Protein AF-A0A1E7FUH1-F1 (afdb_monomer_lite)

Organism: NCBI:txid635003

Foldseek 3Di:
DVVVVVVVPLPPQLCPPPLLVVVVVPQDPVNVVVVVPDPDDPDCPPPDPPPPPRQPCNDPPNSVVVNVVSCCCCVVQQPDQPCPDPLLCPPPCDVVNVVPPPPPPDPPPDPDPRDPCSDPPNSVVSVVVNVVRVVVVVVVVVVVVVVVVVVLVCLQVVADQDPPPRDRDGDPNCVVCCVCVVVVVLVPDPCVSVVVVVVVVVVVVCVVCDVVNVVVVCCVPVVVVVVVVVVVVVVVVVVVCVVVPPVVVVVVVVVVPD

Secondary structure (DSSP, 8-state):
-HHHHHHHHSPPPGGGSHHHHHHHHHS-HHHHHHHTT--------TT--------GGGSTTHHHHHHHHHHHHHHHHSPPPGGGSTTT------HHHHHTGGGSTT-----PPPPGGGSTTHHHHHHHHHHHHHHHHHHHHHHHHHHHHHHHHHHHHH-EE-TTT--EEPP-HHHHHHHHHHHHHHHH-TTHHHHHHHHHHHHHHHHHH-HHHHHHHHHHHHHHHHHHHHHHHHHHHHHHTTSHHHHHHHHHHHHT--

pLDDT: mean 70.62, std 14.69, range [29.7, 95.44]

Structure (mmCIF, N/CA/C/O backbone):
data_AF-A0A1E7FUH1-F1
#
_entry.id   AF-A0A1E7FUH1-F1
#
loop_
_atom_site.group_PDB
_atom_site.id
_atom_site.type_symbol
_atom_site.label_atom_id
_atom_site.label_alt_id
_atom_site.label_comp_id
_atom_site.label_asym_id
_atom_site.label_entity_id
_atom_site.label_seq_id
_atom_site.pdbx_PDB_ins_code
_atom_site.Cartn_x
_atom_site.Cartn_y
_atom_site.Cartn_z
_atom_site.occupancy
_atom_site.B_iso_or_equiv
_atom_site.auth_seq_id
_atom_site.auth_comp_id
_atom_site.auth_asym_id
_atom_site.auth_atom_id
_atom_site.pdbx_PDB_model_num
ATOM 1 N N . MET A 1 1 ? -8.356 -3.191 -20.348 1.00 35.19 1 MET A N 1
ATOM 2 C CA . MET A 1 1 ? -8.570 -3.293 -18.882 1.00 35.19 1 MET A CA 1
ATOM 3 C C . MET A 1 1 ? -7.406 -3.946 -18.142 1.00 35.19 1 MET A C 1
ATOM 5 O O . MET A 1 1 ? -6.914 -3.304 -17.232 1.00 35.19 1 MET A O 1
ATOM 9 N N . ARG A 1 2 ? -6.904 -5.139 -18.515 1.00 29.70 2 ARG A N 1
ATOM 10 C CA . ARG A 1 2 ? -5.760 -5.775 -17.812 1.00 29.70 2 ARG A CA 1
ATOM 11 C C . ARG A 1 2 ? -4.474 -4.932 -17.776 1.00 29.70 2 ARG A C 1
ATOM 13 O O . ARG A 1 2 ? -3.843 -4.873 -16.733 1.00 29.70 2 ARG A O 1
ATOM 20 N N . GLU A 1 3 ? -4.124 -4.233 -18.860 1.00 34.06 3 GLU A N 1
ATOM 21 C CA . GLU A 1 3 ? -2.973 -3.310 -18.853 1.00 34.06 3 GLU A CA 1
ATOM 22 C C . GLU A 1 3 ? -3.185 -2.100 -17.941 1.00 34.06 3 GLU A C 1
ATOM 24 O O . GLU A 1 3 ? -2.257 -1.714 -17.252 1.00 34.06 3 GLU A O 1
ATOM 29 N N . PHE A 1 4 ? -4.406 -1.558 -17.885 1.00 32.88 4 PHE A N 1
ATOM 30 C CA . PHE A 1 4 ? -4.755 -0.411 -17.040 1.00 32.88 4 PHE A CA 1
ATOM 31 C C . PHE A 1 4 ? -4.712 -0.768 -15.548 1.00 32.88 4 PHE A C 1
ATOM 33 O O . PHE A 1 4 ? -4.254 0.020 -14.732 1.00 32.88 4 PHE A O 1
ATOM 40 N N . VAL A 1 5 ? -5.139 -1.988 -15.204 1.00 35.31 5 VAL A N 1
ATOM 41 C CA . VAL A 1 5 ? -5.075 -2.523 -13.837 1.00 35.31 5 VAL A CA 1
ATOM 42 C C . VAL A 1 5 ? -3.625 -2.824 -13.439 1.00 35.31 5 VAL A C 1
ATOM 44 O O . VAL A 1 5 ? -3.209 -2.488 -12.333 1.00 35.31 5 VAL A O 1
ATOM 47 N N . ALA A 1 6 ? -2.819 -3.371 -14.355 1.00 40.62 6 ALA A N 1
ATOM 48 C CA . ALA A 1 6 ? -1.401 -3.629 -14.114 1.00 40.62 6 ALA A CA 1
ATOM 49 C C . ALA A 1 6 ? -0.586 -2.335 -13.925 1.00 40.62 6 ALA A C 1
ATOM 51 O O . ALA A 1 6 ? 0.258 -2.289 -13.033 1.00 40.62 6 ALA A O 1
ATOM 52 N N . THR A 1 7 ? -0.858 -1.274 -14.697 1.00 41.31 7 THR A N 1
ATOM 53 C CA . THR A 1 7 ? -0.211 0.035 -14.495 1.00 41.31 7 THR A CA 1
ATOM 54 C C . THR A 1 7 ? -0.737 0.782 -13.272 1.00 41.31 7 THR A C 1
ATOM 56 O O . THR A 1 7 ? 0.043 1.492 -12.644 1.00 41.31 7 THR A O 1
ATOM 59 N N . SER A 1 8 ? -2.001 0.595 -12.869 1.00 37.28 8 SER A N 1
ATOM 60 C CA . SER A 1 8 ? -2.538 1.214 -11.645 1.00 37.28 8 SER A CA 1
ATOM 61 C C . SER A 1 8 ? -2.078 0.543 -10.344 1.00 37.28 8 SER A C 1
ATOM 63 O O . SER A 1 8 ? -2.144 1.163 -9.287 1.00 37.28 8 SER A O 1
ATOM 65 N N . LEU A 1 9 ? -1.635 -0.719 -10.399 1.00 38.72 9 LEU A N 1
ATOM 66 C CA . LEU A 1 9 ? -1.279 -1.509 -9.209 1.00 38.72 9 LEU A CA 1
ATOM 67 C C . LEU A 1 9 ? 0.224 -1.567 -8.923 1.00 38.72 9 LEU A C 1
ATOM 69 O O . LEU A 1 9 ? 0.623 -1.963 -7.827 1.00 38.72 9 LEU A O 1
ATOM 73 N N . THR A 1 10 ? 1.070 -1.154 -9.868 1.00 47.44 10 THR A N 1
ATOM 74 C CA . THR A 1 10 ? 2.470 -0.840 -9.580 1.00 47.44 10 THR A CA 1
ATOM 75 C C . THR A 1 10 ? 2.565 0.637 -9.201 1.00 47.44 10 THR A C 1
ATOM 77 O O . THR A 1 10 ? 2.571 1.469 -10.107 1.00 47.44 10 THR A O 1
ATOM 80 N N . PRO A 1 11 ? 2.627 0.989 -7.902 1.00 54.94 11 PRO A N 1
ATOM 81 C CA . PRO A 1 11 ? 2.644 2.390 -7.479 1.00 54.94 11 PRO A CA 1
ATOM 82 C C . PRO A 1 11 ? 3.841 3.082 -8.121 1.00 54.94 11 PRO A C 1
ATOM 84 O O . PRO A 1 11 ? 4.943 2.601 -7.924 1.00 54.94 11 PRO A O 1
ATOM 87 N N . THR A 1 12 ? 3.656 4.147 -8.903 1.00 62.22 12 THR A N 1
ATOM 88 C CA . THR A 1 12 ? 4.742 4.913 -9.548 1.00 62.22 12 THR A CA 1
ATOM 89 C C . THR A 1 12 ? 5.858 5.240 -8.553 1.00 62.22 12 THR A C 1
ATOM 91 O O . THR A 1 12 ? 5.581 5.437 -7.365 1.00 62.22 12 THR A O 1
ATOM 94 N N . ARG A 1 13 ? 7.132 5.240 -8.996 1.00 68.88 13 ARG A N 1
ATOM 95 C CA . ARG A 1 13 ? 8.232 5.567 -8.068 1.00 68.88 13 ARG A CA 1
ATOM 96 C C . ARG A 1 13 ? 7.978 6.967 -7.543 1.00 68.88 13 ARG A C 1
ATOM 98 O O . ARG A 1 13 ? 7.523 7.828 -8.298 1.00 68.88 13 ARG A O 1
ATOM 105 N N . VAL A 1 14 ? 8.268 7.204 -6.269 1.00 72.62 14 VAL A N 1
ATOM 106 C CA . VAL A 1 14 ? 8.004 8.523 -5.683 1.00 72.62 14 VAL A CA 1
ATOM 107 C C . VAL A 1 14 ? 8.829 9.582 -6.415 1.00 72.62 14 VAL A C 1
ATOM 109 O O . VAL A 1 14 ? 8.314 10.648 -6.742 1.00 72.62 14 VAL A O 1
ATOM 112 N N . SER A 1 15 ? 10.052 9.222 -6.808 1.00 73.19 15 SER A N 1
ATOM 113 C CA . SER A 1 15 ? 10.938 10.009 -7.675 1.00 73.19 15 SER A CA 1
ATOM 114 C C . SER A 1 15 ? 10.386 10.320 -9.077 1.00 73.19 15 SER A C 1
ATOM 116 O O . SER A 1 15 ? 10.791 11.315 -9.675 1.00 73.19 15 SER A O 1
ATOM 118 N N . GLU A 1 16 ? 9.456 9.516 -9.596 1.00 75.38 16 GLU A N 1
ATOM 119 C CA . GLU A 1 16 ? 8.821 9.694 -10.912 1.00 75.38 16 GLU A CA 1
ATOM 120 C C . GLU A 1 16 ? 7.489 10.454 -10.833 1.00 75.38 16 GLU A C 1
ATOM 122 O O . GLU A 1 16 ? 6.891 10.767 -11.864 1.00 75.38 16 GLU A O 1
ATOM 127 N N . THR A 1 17 ? 6.996 10.759 -9.629 1.00 78.19 17 THR A N 1
ATOM 128 C CA . THR A 1 17 ? 5.783 11.570 -9.490 1.00 78.19 17 THR A CA 1
ATOM 129 C C . THR A 1 17 ? 6.052 12.997 -9.980 1.00 78.19 17 THR A C 1
ATOM 131 O O . THR A 1 17 ? 7.148 13.519 -9.762 1.00 78.19 17 THR A O 1
ATOM 134 N N . PRO A 1 18 ? 5.082 13.671 -10.628 1.00 78.94 18 PRO A N 1
ATOM 135 C CA . PRO A 1 18 ? 5.272 15.037 -11.128 1.00 78.94 18 PRO A CA 1
ATOM 136 C C . PRO A 1 18 ? 5.647 16.027 -10.012 1.00 78.94 18 PRO A C 1
ATOM 138 O O . PRO A 1 18 ? 6.322 17.020 -10.269 1.00 78.94 18 PRO A O 1
ATOM 141 N N . GLU A 1 19 ? 5.259 15.722 -8.773 1.00 78.56 19 GLU A N 1
ATOM 142 C CA . GLU A 1 19 ? 5.533 16.516 -7.576 1.00 78.56 19 GLU A CA 1
ATOM 143 C C . GLU A 1 19 ? 7.003 16.423 -7.136 1.00 78.56 19 GLU A C 1
ATOM 145 O O . GLU A 1 19 ? 7.612 17.444 -6.814 1.00 78.56 19 GLU A O 1
ATOM 150 N N . CYS A 1 20 ? 7.611 15.230 -7.175 1.00 81.31 20 CYS A N 1
ATOM 151 C CA . CYS A 1 20 ? 9.017 15.051 -6.798 1.00 81.31 20 CYS A CA 1
ATOM 152 C C . CYS A 1 20 ? 9.988 15.138 -7.990 1.00 81.31 20 CYS A C 1
ATOM 154 O O . CYS A 1 20 ? 11.170 15.437 -7.805 1.00 81.31 20 CYS A O 1
ATOM 156 N N . GLY A 1 21 ? 9.516 14.910 -9.220 1.00 79.81 21 GLY A N 1
ATOM 157 C CA . GLY A 1 21 ? 10.351 14.859 -10.424 1.00 79.81 21 GLY A CA 1
ATOM 158 C C . GLY A 1 21 ? 11.118 16.159 -10.683 1.00 79.81 21 GLY A C 1
ATOM 159 O O . GLY A 1 21 ? 12.298 16.118 -11.030 1.00 79.81 21 GLY A O 1
ATOM 160 N N . TYR A 1 22 ? 10.499 17.317 -10.422 1.00 76.81 22 TYR A N 1
ATOM 161 C CA . TYR A 1 22 ? 11.155 18.622 -10.578 1.00 76.81 22 TYR A CA 1
ATOM 162 C C . TYR A 1 22 ? 12.331 18.821 -9.604 1.00 76.81 22 TYR A C 1
ATOM 164 O O . TYR A 1 22 ? 13.346 19.421 -9.968 1.00 76.81 22 TYR A O 1
ATOM 172 N N . LEU A 1 23 ? 12.229 18.284 -8.381 1.00 73.06 23 LEU A N 1
ATOM 173 C CA . LEU A 1 23 ? 13.294 18.358 -7.376 1.00 73.06 23 LEU A CA 1
ATOM 174 C C . LEU A 1 23 ? 14.492 17.492 -7.782 1.00 73.06 23 LEU A C 1
ATOM 176 O O . LEU A 1 23 ? 15.638 17.940 -7.726 1.00 73.06 23 LEU A O 1
ATOM 180 N N . PHE A 1 24 ? 14.230 16.283 -8.282 1.00 68.94 24 PHE A N 1
ATOM 181 C CA . PHE A 1 24 ? 15.285 15.359 -8.696 1.00 68.94 24 PHE A CA 1
ATOM 182 C C . PHE A 1 24 ? 15.947 15.726 -10.029 1.00 68.94 24 PHE A C 1
ATOM 184 O O . PHE A 1 24 ? 17.105 15.360 -10.240 1.00 68.94 24 PHE A O 1
ATOM 191 N N . GLN A 1 25 ? 15.262 16.468 -10.903 1.00 72.88 25 GLN A N 1
ATOM 192 C CA . GLN A 1 25 ? 15.807 16.901 -12.194 1.00 72.88 25 GLN A CA 1
ATOM 193 C C . GLN A 1 25 ? 16.870 18.005 -12.056 1.00 72.88 25 GLN A C 1
ATOM 195 O O . GLN A 1 25 ? 17.762 18.104 -12.897 1.00 72.88 25 GLN A O 1
ATOM 200 N N . LYS A 1 26 ? 16.811 18.817 -10.991 1.00 62.22 26 LYS A N 1
ATOM 201 C CA . LYS A 1 26 ? 17.767 19.913 -10.747 1.00 62.22 26 LYS A CA 1
ATOM 202 C C . LYS A 1 26 ? 19.046 19.488 -10.024 1.00 62.22 26 LYS A C 1
ATOM 204 O O . LYS A 1 26 ? 20.052 20.183 -10.136 1.00 62.22 26 LYS A O 1
ATOM 209 N N . GLN A 1 27 ? 19.032 18.374 -9.295 1.00 60.50 27 GLN A N 1
ATOM 210 C CA . GLN A 1 27 ? 20.145 17.987 -8.427 1.00 60.50 27 GLN A CA 1
ATOM 211 C C . GLN A 1 27 ? 20.993 16.892 -9.082 1.00 60.50 27 GLN A C 1
ATOM 213 O O . GLN A 1 27 ? 20.571 15.733 -9.180 1.00 60.50 27 GLN A O 1
ATOM 218 N N . SER A 1 28 ? 22.192 17.269 -9.544 1.00 65.00 28 SER A N 1
ATOM 219 C CA . SER A 1 28 ? 23.130 16.340 -10.187 1.00 65.00 28 SER A CA 1
ATOM 220 C C . SER A 1 28 ? 23.475 15.183 -9.242 1.00 65.00 28 SER A C 1
ATOM 222 O O . SER A 1 28 ? 23.632 15.378 -8.037 1.00 65.00 28 SER A O 1
ATOM 224 N N . TRP A 1 29 ? 23.604 13.965 -9.777 1.00 59.66 29 TRP A N 1
ATOM 225 C CA . TRP A 1 29 ? 23.901 12.762 -8.985 1.00 59.66 29 TRP A CA 1
ATOM 226 C C . TRP A 1 29 ? 25.175 12.902 -8.126 1.00 59.66 29 TRP A C 1
ATOM 228 O O . TRP A 1 29 ? 25.257 12.332 -7.042 1.00 59.66 29 TRP A O 1
ATOM 238 N N . ILE A 1 30 ? 26.124 13.735 -8.569 1.00 61.75 30 ILE A N 1
ATOM 239 C CA . ILE A 1 30 ? 27.365 14.060 -7.857 1.00 61.75 30 ILE A CA 1
ATOM 240 C C . ILE A 1 30 ? 27.067 14.852 -6.576 1.00 61.75 30 ILE A C 1
ATOM 242 O O . ILE A 1 30 ? 27.606 14.528 -5.524 1.00 61.75 30 ILE A O 1
ATOM 246 N N . GLN A 1 31 ? 26.159 15.834 -6.611 1.00 62.75 31 GLN A N 1
ATOM 247 C CA . GLN A 1 31 ? 25.781 16.599 -5.411 1.00 62.75 31 GLN A CA 1
ATOM 248 C C . GLN A 1 31 ? 25.075 15.743 -4.351 1.00 62.75 31 GLN A C 1
ATOM 250 O O . GLN A 1 31 ? 25.196 16.041 -3.164 1.00 62.75 31 GLN A O 1
ATOM 255 N N . ARG A 1 32 ? 24.386 14.663 -4.748 1.00 61.84 32 ARG A N 1
ATOM 256 C CA . ARG A 1 32 ? 23.732 13.743 -3.798 1.00 61.84 32 ARG A CA 1
ATOM 257 C C . ARG A 1 32 ? 24.738 12.928 -2.987 1.00 61.84 32 ARG A C 1
ATOM 259 O O . ARG A 1 32 ? 24.522 12.699 -1.804 1.00 61.84 32 ARG A O 1
ATOM 266 N N . LEU A 1 33 ? 25.860 12.547 -3.597 1.00 56.03 33 LEU A N 1
ATOM 267 C CA . LEU A 1 33 ? 26.919 11.794 -2.917 1.00 56.03 33 LEU A CA 1
ATOM 268 C C . LEU A 1 33 ? 27.648 12.625 -1.851 1.00 56.03 33 LEU A C 1
ATOM 270 O O . LEU A 1 33 ? 28.073 12.068 -0.845 1.00 56.03 33 LEU A O 1
ATOM 274 N N . PHE A 1 34 ? 27.751 1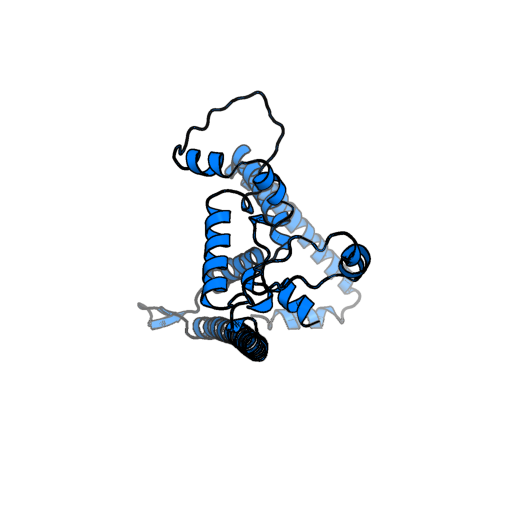3.946 -2.032 1.00 59.00 34 PHE A N 1
ATOM 275 C CA . PHE A 1 34 ? 28.456 14.824 -1.090 1.00 59.00 34 PHE A CA 1
ATOM 276 C C . PHE A 1 34 ? 27.562 15.439 0.001 1.00 59.00 34 PHE A C 1
ATOM 278 O O . PHE A 1 34 ? 28.077 15.838 1.042 1.00 59.00 34 PHE A O 1
ATOM 285 N N . HIS A 1 35 ? 26.235 15.480 -0.175 1.00 56.16 35 HIS A N 1
ATOM 286 C CA . HIS A 1 35 ? 25.318 16.003 0.852 1.00 56.16 35 HIS A CA 1
ATOM 287 C C . HIS A 1 35 ? 24.939 14.992 1.942 1.00 56.16 35 HIS A C 1
ATOM 289 O O . HIS A 1 35 ? 24.427 15.388 2.987 1.00 56.16 35 HIS A O 1
ATOM 295 N N . HIS A 1 36 ? 25.244 13.707 1.753 1.00 51.50 36 HIS A N 1
ATOM 296 C CA . HIS A 1 36 ? 24.874 12.660 2.706 1.00 51.50 36 HIS A CA 1
ATOM 297 C C . HIS A 1 36 ? 25.684 12.684 4.021 1.00 51.50 36 HIS A C 1
ATOM 299 O O . HIS A 1 36 ? 25.354 11.941 4.946 1.00 51.50 36 HIS A O 1
ATOM 305 N N . GLN A 1 37 ? 26.729 13.521 4.123 1.00 47.69 37 GLN A N 1
ATOM 306 C CA . GLN A 1 37 ? 27.690 13.496 5.235 1.00 47.69 37 GLN A CA 1
ATOM 307 C C . GLN A 1 37 ? 27.586 14.670 6.227 1.00 47.69 37 GLN A C 1
ATOM 309 O O . GLN A 1 37 ? 28.236 14.632 7.268 1.00 47.69 37 GLN A O 1
ATOM 314 N N . TYR A 1 38 ? 26.735 15.671 5.979 1.00 46.72 38 TYR A N 1
ATOM 315 C CA . TYR A 1 38 ? 26.521 16.778 6.920 1.00 46.72 38 TYR A CA 1
ATOM 316 C C . TYR A 1 38 ? 25.079 16.801 7.415 1.00 46.72 38 TYR A C 1
ATOM 318 O O . TYR A 1 38 ? 24.219 17.515 6.906 1.00 46.72 38 TYR A O 1
ATOM 326 N N . GLY A 1 39 ? 24.822 15.988 8.438 1.00 46.19 39 GLY A N 1
ATOM 327 C CA . GLY A 1 39 ? 23.642 16.149 9.271 1.00 46.19 39 GLY A CA 1
ATOM 328 C C . GLY A 1 39 ? 23.682 17.476 10.036 1.00 46.19 39 GLY A C 1
ATOM 329 O O . GLY A 1 39 ? 24.716 17.862 10.572 1.00 46.19 39 GLY A O 1
ATOM 330 N N . ALA A 1 40 ? 22.512 18.112 10.111 1.00 44.59 40 ALA A N 1
ATOM 331 C CA . ALA A 1 40 ? 22.089 19.036 11.163 1.00 44.59 40 ALA A CA 1
ATOM 332 C C . ALA A 1 40 ? 22.960 20.287 11.401 1.00 44.59 40 ALA A C 1
ATOM 334 O O . ALA A 1 40 ? 23.561 20.462 12.455 1.00 44.59 40 ALA A O 1
ATOM 335 N N . GLY A 1 41 ? 22.910 21.225 10.458 1.00 40.41 41 GLY A N 1
ATOM 336 C CA . GLY A 1 41 ? 23.152 22.640 10.731 1.00 40.41 41 GLY A CA 1
ATOM 337 C C . GLY A 1 41 ? 22.027 23.459 10.116 1.00 40.41 41 GLY A C 1
ATOM 338 O O . GLY A 1 41 ? 22.118 23.833 8.952 1.00 40.41 41 GLY A O 1
ATOM 339 N N . TYR A 1 42 ? 20.945 23.682 10.867 1.00 43.78 42 TYR A N 1
ATOM 340 C CA . TYR A 1 42 ? 19.933 24.684 10.524 1.00 43.78 42 TYR A CA 1
ATOM 341 C C . TYR A 1 42 ? 20.621 26.050 10.607 1.00 43.78 42 TYR A C 1
ATOM 343 O O . TYR A 1 42 ? 20.796 26.601 11.691 1.00 43.78 42 TYR A O 1
ATOM 351 N N . HIS A 1 43 ? 21.111 26.545 9.473 1.00 44.19 43 HIS A N 1
ATOM 352 C CA . HIS A 1 43 ? 21.566 27.920 9.363 1.00 44.19 43 HIS A CA 1
ATOM 353 C C . HIS A 1 43 ? 20.354 28.744 8.930 1.00 44.19 43 HIS A C 1
ATOM 355 O O . HIS A 1 43 ? 19.928 28.677 7.778 1.00 44.19 43 HIS A O 1
ATOM 361 N N . ASP A 1 44 ? 19.763 29.448 9.895 1.00 50.38 44 ASP A N 1
ATOM 362 C CA . ASP A 1 44 ? 18.690 30.412 9.670 1.00 50.38 44 ASP A CA 1
ATOM 363 C C . ASP A 1 44 ? 19.232 31.573 8.830 1.00 50.38 44 ASP A C 1
ATOM 365 O O . ASP A 1 44 ? 19.906 32.465 9.347 1.00 50.38 44 ASP A O 1
ATOM 369 N N . ASP A 1 45 ? 18.960 31.541 7.527 1.00 50.09 45 ASP A N 1
ATOM 370 C CA . ASP A 1 45 ? 19.224 32.646 6.609 1.00 50.09 45 ASP A CA 1
ATOM 371 C C . ASP A 1 45 ? 17.888 33.382 6.348 1.00 50.09 45 ASP A C 1
ATOM 373 O O . ASP A 1 45 ? 17.010 32.859 5.652 1.00 50.09 45 ASP A O 1
ATOM 377 N N . PRO A 1 46 ? 17.651 34.566 6.948 1.00 53.31 46 PRO A N 1
ATOM 378 C CA . PRO A 1 46 ? 16.304 35.120 7.117 1.00 53.31 46 PRO A CA 1
ATOM 379 C C . PRO A 1 46 ? 15.711 35.840 5.891 1.00 53.31 46 PRO A C 1
ATOM 381 O O . PRO A 1 46 ? 14.660 36.468 6.018 1.00 53.31 46 PRO A O 1
ATOM 384 N N . HIS A 1 47 ? 16.322 35.780 4.701 1.00 48.12 47 HIS A N 1
ATOM 385 C CA . HIS A 1 47 ? 15.943 36.689 3.603 1.00 48.12 47 HIS A CA 1
ATOM 386 C C . HIS A 1 47 ? 15.437 36.075 2.289 1.00 48.12 47 HIS A C 1
ATOM 388 O O . HIS A 1 47 ? 15.146 36.826 1.356 1.00 48.12 47 HIS A O 1
ATOM 394 N N . HIS A 1 48 ? 15.181 34.766 2.211 1.00 48.81 48 HIS A N 1
ATOM 395 C CA . HIS A 1 48 ? 14.517 34.160 1.043 1.00 48.81 48 HIS A CA 1
ATOM 396 C C . HIS A 1 48 ? 13.344 33.239 1.422 1.00 48.81 48 HIS A C 1
ATOM 398 O O . HIS A 1 48 ? 13.363 32.033 1.201 1.00 48.81 48 HIS A O 1
ATOM 404 N N . GLN A 1 49 ? 12.263 33.832 1.941 1.00 43.59 49 GLN A N 1
ATOM 405 C CA . GLN A 1 49 ? 10.950 33.183 2.064 1.00 43.59 49 GLN A CA 1
ATOM 406 C C . GLN A 1 49 ? 10.197 33.204 0.723 1.00 43.59 49 GLN A C 1
ATOM 408 O O . GLN A 1 49 ? 9.224 33.930 0.534 1.00 43.59 49 GLN A O 1
ATOM 413 N N . HIS A 1 50 ? 10.622 32.368 -0.222 1.00 47.81 50 HIS A N 1
ATOM 414 C CA . HIS A 1 50 ? 9.655 31.738 -1.119 1.00 47.81 50 HIS A CA 1
ATOM 415 C C . HIS A 1 50 ? 9.372 30.360 -0.522 1.00 47.81 50 HIS A C 1
ATOM 417 O O . HIS A 1 50 ? 10.252 29.504 -0.522 1.00 47.81 50 HIS A O 1
ATOM 423 N N . ASN A 1 51 ? 8.169 30.181 0.036 1.00 46.97 51 ASN A N 1
ATOM 424 C CA . ASN A 1 51 ? 7.686 28.948 0.669 1.00 46.97 51 ASN A CA 1
ATOM 425 C C . ASN A 1 51 ? 7.601 27.788 -0.341 1.00 46.97 51 ASN A C 1
ATOM 427 O O . ASN A 1 51 ? 6.519 27.353 -0.724 1.00 46.97 51 ASN A O 1
ATOM 431 N N . ASN A 1 52 ? 8.748 27.271 -0.766 1.00 57.72 52 ASN A N 1
ATOM 432 C CA . ASN A 1 52 ? 8.860 25.997 -1.456 1.00 57.72 52 ASN A CA 1
ATOM 433 C C . ASN A 1 52 ? 8.988 24.909 -0.390 1.00 57.72 52 ASN A C 1
ATOM 435 O O . ASN A 1 52 ? 10.056 24.335 -0.185 1.00 57.72 52 ASN A O 1
ATOM 439 N N . THR A 1 53 ? 7.899 24.661 0.337 1.00 73.75 53 THR A N 1
ATOM 440 C CA . THR A 1 53 ? 7.795 23.497 1.214 1.00 73.75 53 THR A CA 1
ATOM 441 C C . THR A 1 53 ? 7.850 22.247 0.344 1.00 73.75 53 THR A C 1
ATOM 443 O O . THR A 1 53 ? 6.898 21.904 -0.354 1.00 73.75 53 THR A O 1
ATOM 446 N N . ILE A 1 54 ? 9.006 21.584 0.349 1.00 73.31 54 ILE A N 1
ATOM 447 C CA . ILE A 1 54 ? 9.187 20.289 -0.303 1.00 73.31 54 ILE A CA 1
ATOM 448 C C . ILE A 1 54 ? 8.157 19.327 0.306 1.00 73.31 54 ILE A C 1
ATOM 450 O O . ILE A 1 54 ? 8.111 19.207 1.535 1.00 73.31 54 ILE A O 1
ATOM 454 N N . PRO A 1 55 ? 7.320 18.648 -0.502 1.00 77.00 55 PRO A N 1
ATOM 455 C CA . PRO A 1 55 ? 6.385 17.664 0.024 1.00 77.00 55 PRO A CA 1
ATOM 456 C C . PRO A 1 55 ? 7.155 16.630 0.847 1.00 77.00 55 PRO A C 1
ATOM 458 O O . PRO A 1 55 ? 8.161 16.100 0.381 1.00 77.00 55 PRO A O 1
ATOM 461 N N . TRP A 1 56 ? 6.694 16.321 2.061 1.00 72.38 56 TRP A N 1
ATOM 462 C CA . TRP A 1 56 ? 7.385 15.401 2.979 1.00 72.38 56 TRP A CA 1
ATOM 463 C C . TRP A 1 56 ? 7.653 14.024 2.351 1.00 72.38 56 TRP A C 1
ATOM 465 O O . TRP A 1 56 ? 8.642 13.369 2.665 1.00 72.38 56 TRP A O 1
ATOM 475 N N . MET A 1 57 ? 6.794 13.605 1.420 1.00 71.81 57 MET A N 1
ATOM 476 C CA . MET A 1 57 ? 6.953 12.369 0.659 1.00 71.81 57 MET A CA 1
ATOM 477 C C . MET A 1 57 ? 8.136 12.394 -0.311 1.00 71.81 57 MET A C 1
ATOM 479 O O . MET A 1 57 ? 8.604 11.323 -0.667 1.00 71.81 57 MET A O 1
ATOM 483 N N . CYS A 1 58 ? 8.625 13.575 -0.702 1.00 79.62 58 CYS A N 1
ATOM 484 C CA . CYS A 1 58 ? 9.823 13.774 -1.517 1.00 79.62 58 CYS A CA 1
ATOM 485 C C . CYS A 1 58 ? 11.100 13.956 -0.668 1.00 79.62 58 CYS A C 1
ATOM 487 O O . CYS A 1 58 ? 12.190 14.045 -1.231 1.00 79.62 58 CYS A O 1
ATOM 489 N N . ALA A 1 59 ? 10.988 14.042 0.664 1.00 78.69 59 ALA A N 1
ATOM 490 C CA . ALA A 1 59 ? 12.130 14.242 1.550 1.00 78.69 59 ALA A CA 1
ATOM 491 C C . ALA A 1 59 ? 12.881 12.925 1.818 1.00 78.69 59 ALA A C 1
ATOM 493 O O . ALA A 1 59 ? 12.288 11.856 2.002 1.00 78.69 59 ALA A O 1
ATOM 494 N N . GLU A 1 60 ? 14.209 13.000 1.879 1.00 75.44 60 GLU A N 1
ATOM 495 C CA . GLU A 1 60 ? 15.028 11.904 2.397 1.00 75.44 60 GLU A CA 1
ATOM 496 C C . GLU A 1 60 ? 14.855 11.784 3.925 1.00 75.44 60 GLU A C 1
ATOM 498 O O . GLU A 1 60 ? 14.658 12.797 4.599 1.00 75.44 60 GLU A O 1
ATOM 503 N N . PRO A 1 61 ? 14.894 10.566 4.503 1.00 69.94 61 PRO A N 1
ATOM 504 C CA . PRO A 1 61 ? 15.200 9.273 3.873 1.00 69.94 61 PRO A CA 1
ATOM 505 C C . PRO A 1 61 ? 13.966 8.519 3.336 1.00 69.94 61 PRO A C 1
ATOM 507 O O . PRO A 1 61 ? 14.083 7.377 2.885 1.00 69.94 61 PRO A O 1
ATOM 510 N N . ILE A 1 62 ? 12.775 9.124 3.402 1.00 70.81 62 ILE A N 1
ATOM 511 C CA . ILE A 1 62 ? 11.491 8.453 3.141 1.00 70.81 62 ILE A CA 1
ATOM 512 C C . ILE A 1 62 ? 11.377 8.007 1.677 1.00 70.81 62 ILE A C 1
ATOM 514 O O . ILE A 1 62 ? 10.982 6.864 1.429 1.00 70.81 62 ILE A O 1
ATOM 518 N N . VAL A 1 63 ? 11.774 8.858 0.719 1.00 73.75 63 VAL A N 1
ATOM 519 C CA . VAL A 1 63 ? 11.831 8.490 -0.713 1.00 73.75 63 VAL A CA 1
ATOM 520 C C . VAL A 1 63 ? 12.718 7.272 -0.921 1.00 73.75 63 VAL A C 1
ATOM 522 O O . VAL A 1 63 ? 12.282 6.280 -1.499 1.00 73.75 63 VAL A O 1
ATOM 525 N N . THR A 1 64 ? 13.947 7.330 -0.409 1.00 74.44 64 THR A N 1
ATOM 526 C CA . THR A 1 64 ? 14.962 6.298 -0.620 1.00 74.44 64 THR A CA 1
ATOM 527 C C . THR A 1 64 ? 14.514 4.958 -0.056 1.00 74.44 64 THR A C 1
ATOM 529 O O . THR A 1 64 ? 14.650 3.940 -0.730 1.00 74.44 64 THR A O 1
ATOM 532 N N . TYR A 1 65 ? 13.923 4.939 1.143 1.00 69.31 65 TYR A N 1
ATOM 533 C CA . TYR A 1 65 ? 13.428 3.704 1.753 1.00 69.31 65 TYR A CA 1
ATOM 534 C C . TYR A 1 65 ? 12.248 3.108 0.974 1.00 69.31 65 TYR A C 1
ATOM 536 O O . TYR A 1 65 ? 12.218 1.904 0.716 1.00 69.31 65 TYR A O 1
ATOM 544 N N . ARG A 1 66 ? 11.290 3.945 0.560 1.00 69.25 66 ARG A N 1
ATOM 545 C CA . ARG A 1 66 ? 10.089 3.498 -0.157 1.00 69.25 66 ARG A CA 1
ATOM 546 C C . ARG A 1 66 ? 10.404 3.007 -1.570 1.00 69.25 66 ARG A C 1
ATOM 548 O O . ARG A 1 66 ? 9.910 1.946 -1.956 1.00 69.25 66 ARG A O 1
ATOM 555 N N . ASP A 1 67 ? 11.243 3.734 -2.305 1.00 72.19 67 ASP A N 1
ATOM 556 C CA . ASP A 1 67 ? 11.687 3.331 -3.641 1.00 72.19 67 ASP A CA 1
ATOM 557 C C . ASP A 1 67 ? 12.590 2.083 -3.551 1.00 72.19 67 ASP A C 1
ATOM 559 O O . ASP A 1 67 ? 12.387 1.147 -4.319 1.00 72.19 67 ASP A O 1
ATOM 563 N N . SER A 1 68 ? 13.473 1.976 -2.545 1.00 70.94 68 SER A N 1
ATOM 564 C CA . SER A 1 68 ? 14.309 0.774 -2.341 1.00 70.94 68 SER A CA 1
ATOM 565 C C . SER A 1 68 ? 13.494 -0.465 -1.976 1.00 70.94 68 SER A C 1
ATOM 567 O O . SER A 1 68 ? 13.738 -1.539 -2.514 1.00 70.94 68 SER A O 1
ATOM 569 N N . PHE A 1 69 ? 12.510 -0.350 -1.079 1.00 69.56 69 PHE A N 1
ATOM 570 C CA . PHE A 1 69 ? 11.665 -1.486 -0.697 1.00 69.56 69 PHE A CA 1
ATOM 571 C C . PHE A 1 69 ? 10.825 -1.977 -1.877 1.00 69.56 69 PHE A C 1
ATOM 573 O O . PHE A 1 69 ? 10.715 -3.183 -2.113 1.00 69.56 69 PHE A O 1
ATOM 580 N N . ARG A 1 70 ? 10.278 -1.042 -2.664 1.00 68.75 70 ARG A N 1
ATOM 581 C CA . ARG A 1 70 ? 9.578 -1.373 -3.905 1.00 68.75 70 ARG A CA 1
ATOM 582 C C . ARG A 1 70 ? 10.518 -2.047 -4.897 1.00 68.75 70 ARG A C 1
ATOM 584 O O . ARG A 1 70 ? 10.143 -3.075 -5.450 1.00 68.75 70 ARG A O 1
ATOM 591 N N . ASP A 1 71 ? 11.706 -1.496 -5.112 1.00 69.31 71 ASP A N 1
ATOM 592 C CA . ASP A 1 71 ? 12.682 -2.044 -6.049 1.00 69.31 71 ASP A CA 1
ATOM 593 C C . ASP A 1 71 ? 13.127 -3.444 -5.628 1.00 69.31 71 ASP A C 1
ATOM 595 O O . ASP A 1 71 ? 13.154 -4.325 -6.477 1.00 69.31 71 ASP A O 1
ATOM 599 N N . ILE A 1 72 ? 13.374 -3.694 -4.338 1.00 69.12 72 ILE A N 1
ATOM 600 C CA . ILE A 1 72 ? 13.677 -5.034 -3.813 1.00 69.12 72 ILE A CA 1
ATOM 601 C C . ILE A 1 72 ? 12.518 -5.985 -4.109 1.00 69.12 72 ILE A C 1
ATOM 603 O O . ILE A 1 72 ? 12.731 -7.038 -4.697 1.00 69.12 72 ILE A O 1
ATOM 607 N N . ILE A 1 73 ? 11.277 -5.615 -3.785 1.00 60.69 73 ILE A N 1
ATOM 608 C CA . ILE A 1 73 ? 10.123 -6.486 -4.045 1.00 60.69 73 ILE A CA 1
ATOM 609 C C . ILE A 1 73 ? 9.943 -6.743 -5.546 1.00 60.69 73 ILE A C 1
ATOM 611 O O . ILE A 1 73 ? 9.709 -7.877 -5.959 1.00 60.69 73 ILE A O 1
ATOM 615 N N . VAL A 1 74 ? 10.066 -5.714 -6.382 1.00 62.16 74 VAL A N 1
ATOM 616 C CA . VAL A 1 74 ? 9.909 -5.842 -7.835 1.00 62.16 74 VAL A CA 1
ATOM 617 C C . VAL A 1 74 ? 11.046 -6.675 -8.428 1.00 62.16 74 VAL A C 1
ATOM 619 O O . VAL A 1 74 ? 10.778 -7.583 -9.208 1.00 62.16 74 VAL A O 1
ATOM 622 N N . LEU A 1 75 ? 12.297 -6.431 -8.036 1.00 62.09 75 LEU A N 1
ATOM 623 C CA . LEU A 1 75 ? 13.462 -7.184 -8.507 1.00 62.09 75 LEU A CA 1
ATOM 624 C C . LEU A 1 75 ? 13.433 -8.640 -8.038 1.00 62.09 75 LEU A C 1
ATOM 626 O O . LEU A 1 75 ? 13.787 -9.528 -8.810 1.00 62.09 75 LEU A O 1
ATOM 630 N N . THR A 1 76 ? 13.004 -8.897 -6.802 1.00 64.94 76 THR A N 1
ATOM 631 C CA . THR A 1 76 ? 12.961 -10.251 -6.240 1.00 64.94 76 THR A CA 1
ATOM 632 C C . THR A 1 76 ? 11.767 -11.055 -6.756 1.00 64.94 76 THR A C 1
ATOM 634 O O . THR A 1 76 ? 11.909 -12.258 -6.966 1.00 64.94 76 THR A O 1
ATOM 637 N N . PHE A 1 77 ? 10.609 -10.427 -7.000 1.00 61.22 77 PHE A N 1
ATOM 638 C CA . PHE A 1 77 ? 9.358 -11.164 -7.237 1.00 61.22 77 PHE A CA 1
ATOM 639 C C . PHE A 1 77 ? 8.652 -10.884 -8.574 1.00 61.22 77 PHE A C 1
ATOM 641 O O . PHE A 1 77 ? 7.830 -11.696 -8.991 1.00 61.22 77 PHE A O 1
ATOM 648 N N . SER A 1 78 ? 8.952 -9.789 -9.282 1.00 63.22 78 SER A N 1
ATOM 649 C CA . SER A 1 78 ? 8.365 -9.496 -10.603 1.00 63.22 78 SER A CA 1
ATOM 650 C C . SER A 1 78 ? 9.461 -9.117 -11.601 1.00 63.22 78 SER A C 1
ATOM 652 O O . SER A 1 78 ? 9.665 -7.931 -11.891 1.00 63.22 78 SER A O 1
ATOM 654 N N . PRO A 1 79 ? 10.191 -10.112 -12.145 1.00 68.94 79 PRO A N 1
ATOM 655 C CA . PRO A 1 79 ? 11.291 -9.843 -13.056 1.00 68.94 79 PRO A CA 1
ATOM 656 C C . PRO A 1 79 ? 10.804 -8.991 -14.230 1.00 68.94 79 PRO A C 1
ATOM 658 O O . PRO A 1 79 ? 9.748 -9.242 -14.826 1.00 68.94 79 PRO A O 1
ATOM 661 N N . HIS A 1 80 ? 11.584 -7.958 -14.554 1.00 77.50 80 HIS A N 1
ATOM 662 C CA . HIS A 1 80 ? 11.317 -7.118 -15.715 1.00 77.50 80 HIS A CA 1
ATOM 663 C C . HIS A 1 80 ? 11.215 -8.005 -16.957 1.00 77.50 80 HIS A C 1
ATOM 665 O O . HIS A 1 80 ? 12.005 -8.940 -17.106 1.00 77.50 80 HIS A O 1
ATOM 671 N N . PRO A 1 81 ? 10.254 -7.747 -17.855 1.00 81.44 81 PRO A N 1
ATOM 672 C CA . PRO A 1 81 ? 10.040 -8.627 -18.986 1.00 81.44 81 PRO A CA 1
ATOM 673 C C . PRO A 1 81 ? 11.287 -8.569 -19.868 1.00 81.44 81 PRO A C 1
ATOM 675 O O . PRO A 1 81 ? 11.737 -7.485 -20.236 1.00 81.44 81 PRO A O 1
ATOM 678 N N . ILE A 1 82 ? 11.832 -9.736 -20.217 1.00 81.81 82 ILE A N 1
ATOM 679 C CA . ILE A 1 82 ? 13.060 -9.855 -21.021 1.00 81.81 82 ILE A CA 1
ATOM 680 C C . ILE A 1 82 ? 12.953 -9.046 -22.325 1.00 81.81 82 ILE A C 1
ATOM 682 O O . ILE A 1 82 ? 13.928 -8.466 -22.785 1.00 81.81 82 ILE A O 1
ATOM 686 N N . SER A 1 83 ? 11.747 -8.911 -22.887 1.00 78.88 83 SER A N 1
ATOM 687 C CA . SER A 1 83 ? 11.493 -8.104 -24.087 1.00 78.88 83 SER A CA 1
ATOM 688 C C . SER A 1 83 ? 11.777 -6.605 -23.935 1.00 78.88 83 SER A C 1
ATOM 690 O O . SER A 1 83 ? 11.940 -5.924 -24.943 1.00 78.88 83 SER A O 1
ATOM 692 N N . GLN A 1 84 ? 11.775 -6.069 -22.712 1.00 84.38 84 GLN A N 1
ATOM 693 C CA . GLN A 1 84 ? 12.075 -4.658 -22.444 1.00 84.38 84 GLN A CA 1
ATOM 694 C C . GLN A 1 84 ? 13.561 -4.412 -22.177 1.00 84.38 84 GLN A C 1
ATOM 696 O O . GLN A 1 84 ? 13.979 -3.256 -22.179 1.00 84.38 84 GLN A O 1
ATOM 701 N N . TRP A 1 85 ? 14.362 -5.459 -21.968 1.00 84.56 85 TRP A N 1
ATOM 702 C CA . TRP A 1 85 ? 15.787 -5.307 -21.691 1.00 84.56 85 TRP A CA 1
ATOM 703 C C . TRP A 1 85 ? 16.493 -4.716 -22.909 1.00 84.56 85 TRP A C 1
ATOM 705 O O . TRP A 1 85 ? 16.252 -5.152 -24.034 1.00 84.56 85 TRP A O 1
ATOM 715 N N . GLU A 1 86 ? 17.395 -3.758 -22.692 1.00 84.50 86 GLU A N 1
ATOM 716 C CA . GLU A 1 86 ? 18.109 -3.052 -23.770 1.00 84.50 86 GLU A CA 1
ATOM 717 C C . GLU A 1 86 ? 18.808 -4.015 -24.742 1.00 84.50 86 GLU A C 1
ATOM 719 O O . GLU A 1 86 ? 18.819 -3.805 -25.951 1.00 84.50 86 GLU A O 1
ATOM 724 N N . GLN A 1 87 ? 19.311 -5.135 -24.221 1.00 85.31 87 GLN A N 1
ATOM 725 C CA . GLN A 1 87 ? 19.983 -6.192 -24.982 1.00 85.31 87 GLN A CA 1
ATOM 726 C C . GLN A 1 87 ? 19.037 -6.951 -25.929 1.00 85.31 87 GLN A C 1
ATOM 728 O O . GLN A 1 87 ? 19.482 -7.488 -26.945 1.00 85.31 87 GLN A O 1
ATOM 733 N N . CYS A 1 88 ? 17.741 -6.989 -25.609 1.00 83.62 88 CYS A N 1
ATOM 734 C CA . CYS A 1 88 ? 16.699 -7.639 -26.402 1.00 83.62 88 CYS A CA 1
ATOM 735 C C . CYS A 1 88 ? 15.879 -6.655 -27.247 1.00 83.62 88 CYS A C 1
ATOM 737 O O . CYS A 1 88 ? 15.094 -7.093 -28.092 1.00 83.62 88 CYS A O 1
ATOM 739 N N . GLN A 1 89 ? 16.074 -5.342 -27.081 1.00 81.56 89 GLN A N 1
ATOM 740 C CA . GLN A 1 89 ? 15.494 -4.327 -27.957 1.00 81.56 89 GLN A CA 1
ATOM 741 C C . GLN A 1 89 ? 16.244 -4.303 -29.295 1.00 81.56 89 GLN A C 1
ATOM 743 O O . GLN A 1 89 ? 16.991 -3.381 -29.624 1.00 81.56 89 GLN A O 1
ATOM 748 N N . VAL A 1 90 ? 16.041 -5.341 -30.109 1.00 68.75 90 VAL A N 1
ATOM 749 C CA . VAL A 1 90 ? 16.434 -5.312 -31.518 1.00 68.75 90 VAL A CA 1
ATOM 750 C C . VAL A 1 90 ? 15.552 -4.255 -32.165 1.00 68.75 90 VAL A C 1
ATOM 752 O O . VAL A 1 90 ? 14.365 -4.499 -32.372 1.00 68.75 90 VAL A O 1
ATOM 755 N N . GLY A 1 91 ? 16.120 -3.061 -32.375 1.00 64.69 91 GLY A N 1
ATOM 756 C CA . GLY A 1 91 ? 15.399 -1.866 -32.804 1.00 64.69 91 GLY A CA 1
ATOM 757 C C . GLY A 1 91 ? 14.319 -2.214 -33.817 1.00 64.69 91 GLY A C 1
ATOM 758 O O . GLY A 1 91 ? 14.628 -2.657 -34.927 1.00 64.69 91 GLY A O 1
ATOM 759 N N . LYS A 1 92 ? 13.053 -2.075 -33.405 1.00 60.00 92 LYS A N 1
ATOM 760 C CA . LYS A 1 92 ? 11.909 -2.177 -34.307 1.00 60.00 92 LYS A CA 1
ATOM 761 C C . LYS A 1 92 ? 12.132 -1.088 -35.341 1.00 60.00 92 LYS A C 1
ATOM 763 O O . LYS A 1 92 ? 11.876 0.073 -35.047 1.00 60.00 92 LYS A O 1
ATOM 768 N N . SER A 1 93 ? 12.684 -1.454 -36.499 1.00 58.75 93 SER A N 1
ATOM 769 C CA . SER A 1 93 ? 12.928 -0.508 -37.580 1.00 58.75 93 SER A CA 1
ATOM 770 C C . SER A 1 93 ? 11.589 0.139 -37.876 1.00 58.75 93 SER A C 1
ATOM 772 O O . SER A 1 93 ? 10.667 -0.543 -38.343 1.00 58.75 93 SER A O 1
ATOM 774 N N . THR A 1 94 ? 11.453 1.411 -37.540 1.00 69.50 94 THR A N 1
ATOM 775 C CA . THR A 1 94 ? 10.243 2.139 -37.887 1.00 69.50 94 THR A CA 1
ATOM 776 C C . THR A 1 94 ? 10.158 2.196 -39.414 1.00 69.50 94 THR A C 1
ATOM 778 O O . THR A 1 94 ? 11.161 2.039 -40.117 1.00 69.50 94 THR A O 1
ATOM 781 N N . LEU A 1 95 ? 8.961 2.380 -39.973 1.00 67.12 95 LEU A N 1
ATOM 782 C CA . LEU A 1 95 ? 8.799 2.544 -41.427 1.00 67.12 95 LEU A CA 1
ATOM 783 C C . LEU A 1 95 ? 9.703 3.666 -41.980 1.00 67.12 95 LEU A C 1
ATOM 785 O O . LEU A 1 95 ? 10.195 3.569 -43.101 1.00 67.12 95 LEU A O 1
ATOM 789 N N . ILE A 1 96 ? 9.995 4.668 -41.146 1.00 69.81 96 ILE A N 1
ATOM 790 C CA . ILE A 1 96 ? 10.896 5.790 -41.426 1.00 69.81 96 ILE A CA 1
ATOM 791 C C . ILE A 1 96 ? 12.357 5.319 -41.553 1.00 69.81 96 ILE A C 1
ATOM 793 O O . ILE A 1 96 ? 13.043 5.700 -42.501 1.00 69.81 96 ILE A O 1
ATOM 797 N N . ASP A 1 97 ? 12.819 4.412 -40.685 1.00 65.75 97 ASP A N 1
ATOM 798 C CA . ASP A 1 97 ? 14.166 3.822 -40.781 1.00 65.75 97 ASP A CA 1
ATOM 799 C C . ASP A 1 97 ? 14.357 2.974 -42.047 1.00 65.75 97 ASP A C 1
ATOM 801 O O . ASP A 1 97 ? 15.478 2.836 -42.542 1.00 65.75 97 ASP A O 1
ATOM 805 N N . ARG A 1 98 ? 13.273 2.394 -42.585 1.00 65.31 98 ARG A N 1
ATOM 806 C CA . ARG A 1 98 ? 13.307 1.662 -43.864 1.00 65.31 98 ARG A CA 1
ATOM 807 C C . ARG A 1 98 ? 13.377 2.598 -45.069 1.00 65.31 98 ARG A C 1
ATOM 809 O O . ARG A 1 98 ? 14.062 2.265 -46.030 1.00 65.31 98 ARG A O 1
ATOM 816 N N . LEU A 1 99 ? 12.717 3.756 -45.012 1.00 73.06 99 LEU A N 1
ATOM 817 C CA . LEU A 1 99 ? 12.728 4.751 -46.093 1.00 73.06 99 LEU A CA 1
ATOM 818 C C . LEU A 1 99 ? 14.080 5.469 -46.221 1.00 73.06 99 LEU A C 1
ATOM 820 O O . LEU A 1 99 ? 14.516 5.752 -47.333 1.00 73.06 99 LEU A O 1
ATOM 824 N N . ASN A 1 100 ? 14.791 5.675 -45.110 1.00 66.31 100 ASN A N 1
ATOM 825 C CA . ASN A 1 100 ? 16.117 6.310 -45.101 1.00 66.31 100 ASN A CA 1
ATOM 826 C C . ASN A 1 100 ? 17.289 5.327 -45.310 1.00 66.31 100 ASN A C 1
ATOM 828 O O . ASN A 1 100 ? 18.451 5.736 -45.345 1.00 66.31 100 ASN A O 1
ATOM 832 N N . HIS A 1 101 ? 17.014 4.027 -45.475 1.00 59.50 101 HIS A N 1
ATOM 833 C CA . HIS A 1 101 ? 18.045 2.988 -45.583 1.00 59.50 101 HIS A CA 1
ATOM 834 C C . HIS A 1 101 ? 18.946 3.027 -46.841 1.00 59.50 101 HIS A C 1
ATOM 836 O O . HIS A 1 101 ? 20.111 2.638 -46.711 1.00 59.50 101 HIS A O 1
ATOM 842 N N . PRO A 1 102 ? 18.525 3.502 -48.037 1.00 63.41 102 PRO A N 1
ATOM 843 C CA . PRO A 1 102 ? 19.351 3.323 -49.234 1.00 63.41 102 PRO A CA 1
ATOM 844 C C . PRO A 1 102 ? 20.629 4.180 -49.256 1.00 63.41 102 PRO A C 1
ATOM 846 O O . PRO A 1 102 ? 21.572 3.826 -49.958 1.00 63.41 102 PRO A O 1
ATOM 849 N N . PHE A 1 103 ? 20.716 5.257 -48.464 1.00 59.94 103 PHE A N 1
ATOM 850 C CA . PHE A 1 103 ? 21.827 6.218 -48.554 1.00 59.94 103 PHE A CA 1
ATOM 851 C C . PHE A 1 103 ? 22.947 6.041 -47.513 1.00 59.94 103 PHE A C 1
ATOM 853 O O . PHE A 1 103 ? 24.019 6.617 -47.683 1.00 59.94 103 PHE A O 1
ATOM 860 N N . HIS A 1 104 ? 22.767 5.217 -46.473 1.00 57.09 104 HIS A N 1
ATOM 861 C CA . HIS A 1 104 ? 23.732 5.114 -45.358 1.00 57.09 104 HIS A CA 1
ATOM 862 C C . HIS A 1 104 ? 24.480 3.772 -45.244 1.00 57.09 104 HIS A C 1
ATOM 864 O O . HIS A 1 104 ? 25.172 3.507 -44.257 1.00 57.09 104 HIS A O 1
ATOM 870 N N . ASN A 1 105 ? 24.384 2.904 -46.250 1.00 56.06 105 ASN A N 1
ATOM 871 C CA . ASN A 1 105 ? 24.778 1.503 -46.119 1.00 56.06 105 ASN A CA 1
ATOM 872 C C . ASN A 1 105 ? 26.242 1.209 -46.513 1.00 56.06 105 ASN A C 1
ATOM 874 O O . ASN A 1 105 ? 26.489 0.406 -47.410 1.00 56.06 105 ASN A O 1
ATOM 878 N N . LYS A 1 106 ? 27.226 1.835 -45.846 1.00 53.81 106 LYS A N 1
ATOM 879 C CA . LYS A 1 106 ? 28.652 1.459 -46.016 1.00 53.81 106 LYS A CA 1
ATOM 880 C C . LYS A 1 106 ? 29.425 1.047 -44.756 1.00 53.81 106 LYS A C 1
ATOM 882 O O . LYS A 1 106 ? 30.452 0.409 -44.913 1.00 53.81 106 LYS A O 1
ATOM 887 N N . ASN A 1 107 ? 28.907 1.252 -43.539 1.00 54.97 107 ASN A N 1
ATOM 888 C CA . ASN A 1 107 ? 29.590 0.843 -42.292 1.00 54.97 107 ASN A CA 1
ATOM 889 C C . ASN A 1 107 ? 28.705 -0.020 -41.372 1.00 54.97 107 ASN A C 1
ATOM 891 O O . ASN A 1 107 ? 28.531 0.276 -40.192 1.00 54.97 107 ASN A O 1
ATOM 895 N N . LYS A 1 108 ? 28.100 -1.089 -41.904 1.00 54.69 108 LYS A N 1
ATOM 896 C CA . LYS A 1 108 ? 27.228 -2.002 -41.138 1.00 54.69 108 LYS A CA 1
ATOM 897 C C . LYS A 1 108 ? 27.903 -3.358 -40.888 1.00 54.69 108 LYS A C 1
ATOM 899 O O . LYS A 1 108 ? 27.327 -4.404 -41.152 1.00 54.69 108 LYS A O 1
ATOM 904 N N . THR A 1 109 ? 29.135 -3.346 -40.391 1.00 54.59 109 THR A N 1
ATOM 905 C CA . THR A 1 109 ? 29.882 -4.556 -40.011 1.00 54.59 109 THR A CA 1
ATOM 906 C C . THR A 1 109 ? 29.902 -4.713 -38.490 1.00 54.59 109 THR A C 1
ATOM 908 O O . THR A 1 109 ? 30.322 -3.807 -37.778 1.00 54.59 109 THR A O 1
ATOM 911 N N . ASN A 1 110 ? 29.465 -5.887 -38.020 1.00 58.25 110 ASN A N 1
ATOM 912 C CA . ASN A 1 110 ? 29.530 -6.399 -36.641 1.00 58.25 110 ASN A CA 1
ATOM 913 C C . ASN A 1 110 ? 28.481 -5.908 -35.626 1.00 58.25 110 ASN A C 1
ATOM 915 O O . ASN A 1 110 ? 28.809 -5.616 -34.476 1.00 58.25 110 ASN A O 1
ATOM 919 N N . LYS A 1 111 ? 27.185 -5.935 -35.975 1.00 70.50 111 LYS A N 1
ATOM 920 C CA . LYS A 1 111 ? 26.163 -6.080 -34.921 1.00 70.50 111 LYS A CA 1
ATOM 921 C C . LYS A 1 111 ? 26.205 -7.523 -34.422 1.00 70.50 111 LYS A C 1
ATOM 923 O O . LYS A 1 111 ? 25.832 -8.432 -35.160 1.00 70.50 111 LYS A O 1
ATOM 928 N N . LYS A 1 112 ? 26.705 -7.728 -33.198 1.00 80.25 112 LYS A N 1
ATOM 929 C CA . LYS A 1 112 ? 26.644 -9.031 -32.521 1.00 80.25 112 LYS A CA 1
ATOM 930 C C . LYS A 1 112 ? 25.184 -9.514 -32.535 1.00 80.25 112 LYS A C 1
ATOM 932 O O . LYS A 1 112 ? 24.296 -8.687 -32.306 1.00 80.25 112 LYS A O 1
ATOM 937 N N . PRO A 1 113 ? 24.920 -10.798 -32.838 1.00 82.75 113 PRO A N 1
ATOM 938 C CA . PRO A 1 113 ? 23.567 -11.331 -32.758 1.00 82.75 113 PRO A CA 1
ATOM 939 C C . PRO A 1 113 ? 23.016 -11.113 -31.341 1.00 82.75 113 PRO A C 1
ATOM 941 O O . PRO A 1 113 ? 23.798 -11.130 -30.382 1.00 82.75 113 PRO A O 1
ATOM 944 N N . PRO A 1 114 ? 21.700 -10.875 -31.194 1.00 84.81 114 PRO A N 1
ATOM 945 C CA . PRO A 1 114 ? 21.106 -10.741 -29.875 1.00 84.81 114 PRO A CA 1
ATOM 946 C C . PRO A 1 114 ? 21.356 -12.021 -29.059 1.00 84.81 114 PRO A C 1
ATOM 948 O O . PRO A 1 114 ? 21.473 -13.107 -29.638 1.00 84.81 114 PRO A O 1
ATOM 951 N N . PRO A 1 115 ? 21.434 -11.914 -27.725 1.00 89.06 115 PRO A N 1
ATOM 952 C CA . PRO A 1 115 ? 21.553 -13.075 -26.855 1.00 89.06 115 PRO A CA 1
ATOM 953 C C . PRO A 1 115 ? 20.454 -14.110 -27.128 1.00 89.06 115 PRO A C 1
ATOM 955 O O . PRO A 1 115 ? 19.318 -13.757 -27.452 1.00 89.06 115 PRO A O 1
ATOM 958 N N . TRP A 1 116 ? 20.770 -15.395 -26.949 1.00 89.69 116 TRP A N 1
ATOM 959 C CA . TRP A 1 116 ? 19.856 -16.503 -27.258 1.00 89.69 116 TRP A CA 1
ATOM 960 C C . TRP A 1 116 ? 18.508 -16.398 -26.520 1.00 89.69 116 TRP A C 1
ATOM 962 O O . TRP A 1 116 ? 17.471 -16.734 -27.088 1.00 89.69 116 TRP A O 1
ATOM 972 N N . TYR A 1 117 ? 18.491 -15.859 -25.297 1.00 87.62 117 TYR A N 1
ATOM 973 C CA . TYR A 1 117 ? 17.279 -15.701 -24.484 1.00 87.62 117 TYR A CA 1
ATOM 974 C C . TYR A 1 117 ? 16.328 -14.602 -24.987 1.00 87.62 117 TYR A C 1
ATOM 976 O O . TYR A 1 117 ? 15.173 -14.557 -24.570 1.00 87.62 117 TYR A O 1
ATOM 984 N N . CYS A 1 118 ? 16.779 -13.728 -25.893 1.00 89.56 118 CYS A N 1
ATOM 985 C CA . CYS A 1 118 ? 15.927 -12.724 -26.534 1.00 89.56 118 CYS A CA 1
ATOM 986 C C . CYS A 1 118 ? 15.090 -13.305 -27.687 1.00 89.56 118 CYS A C 1
ATOM 988 O O . CYS A 1 118 ? 14.243 -12.609 -28.247 1.00 89.56 118 CYS A O 1
ATOM 990 N N . SER A 1 119 ? 15.336 -14.557 -28.083 1.00 89.06 119 SER A N 1
ATOM 991 C CA . SER A 1 1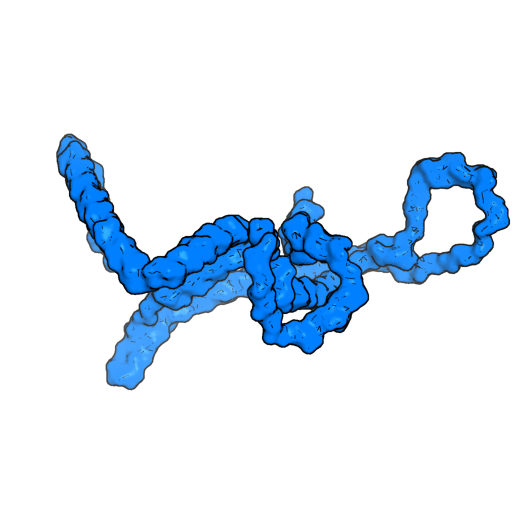19 ? 14.587 -15.222 -29.150 1.00 89.06 119 SER A CA 1
ATOM 992 C C . SER A 1 119 ? 13.257 -15.807 -28.645 1.00 89.06 119 SER A C 1
ATOM 994 O O . SER A 1 119 ? 13.126 -16.214 -27.488 1.00 89.06 119 SER A O 1
ATOM 996 N N . ASN A 1 120 ? 12.244 -15.872 -29.517 1.00 87.06 120 ASN A N 1
ATOM 997 C CA . ASN A 1 120 ? 11.076 -16.728 -29.273 1.00 87.06 120 ASN A CA 1
ATOM 998 C C . ASN A 1 120 ? 11.538 -18.195 -29.381 1.00 87.06 120 ASN A C 1
ATOM 1000 O O . ASN A 1 120 ? 12.231 -18.504 -30.350 1.00 87.06 120 ASN A O 1
ATOM 1004 N N . PRO A 1 121 ? 11.202 -19.099 -28.436 1.00 91.94 121 PRO A N 1
ATOM 1005 C CA . PRO A 1 121 ? 10.060 -19.058 -27.509 1.00 91.94 121 PRO A CA 1
ATOM 1006 C C . PRO A 1 121 ? 10.358 -18.546 -26.086 1.00 91.94 121 PRO A C 1
ATOM 1008 O O . PRO A 1 121 ? 9.437 -18.427 -25.277 1.00 91.94 121 PRO A O 1
ATOM 1011 N N . TYR A 1 122 ? 11.614 -18.241 -25.752 1.00 85.38 122 TYR A N 1
ATOM 1012 C CA . TYR A 1 122 ? 12.029 -17.916 -24.379 1.00 85.38 122 TYR A CA 1
ATOM 1013 C C . TYR A 1 122 ? 11.343 -16.662 -23.828 1.00 85.38 122 TYR A C 1
ATOM 1015 O O . TYR A 1 122 ? 10.888 -16.653 -22.684 1.00 85.38 122 TYR A O 1
ATOM 1023 N N . VAL A 1 123 ? 11.185 -15.633 -24.664 1.00 83.56 123 VAL A N 1
ATOM 1024 C CA . VAL A 1 123 ? 10.455 -14.407 -24.304 1.00 83.56 123 VAL A CA 1
ATOM 1025 C C . VAL A 1 123 ? 8.992 -14.711 -23.958 1.00 83.56 123 VAL A C 1
ATOM 1027 O O . VAL A 1 123 ? 8.461 -14.180 -22.981 1.00 83.56 123 VAL A O 1
ATOM 1030 N N . THR A 1 124 ? 8.341 -15.596 -24.717 1.00 84.56 124 THR A N 1
ATOM 1031 C CA . THR A 1 124 ? 6.956 -16.018 -24.462 1.00 84.56 124 THR A CA 1
ATOM 1032 C C . THR A 1 124 ? 6.838 -16.760 -23.135 1.00 84.56 124 THR A C 1
ATOM 1034 O O . THR A 1 124 ? 5.959 -16.436 -22.336 1.00 84.56 124 THR A O 1
ATOM 1037 N N . ILE A 1 125 ? 7.749 -17.702 -22.868 1.00 85.25 125 ILE A N 1
ATOM 1038 C CA . ILE A 1 125 ? 7.778 -18.473 -21.616 1.00 85.25 125 ILE A CA 1
ATOM 1039 C C . ILE A 1 125 ? 7.995 -17.544 -20.416 1.00 85.25 125 ILE A C 1
ATOM 1041 O O . ILE A 1 125 ? 7.282 -17.652 -19.421 1.00 85.25 125 ILE A O 1
ATOM 1045 N N . HIS A 1 126 ? 8.919 -16.587 -20.518 1.00 85.38 126 HIS A N 1
ATOM 1046 C CA . HIS A 1 126 ? 9.172 -15.626 -19.446 1.00 85.38 126 HIS A CA 1
ATOM 1047 C C . HIS A 1 126 ? 7.965 -14.717 -19.176 1.00 85.38 126 HIS A C 1
ATOM 1049 O O . HIS A 1 126 ? 7.606 -14.478 -18.024 1.00 85.38 126 HIS A O 1
ATOM 1055 N N . ASN A 1 127 ? 7.303 -14.223 -20.225 1.00 82.88 127 ASN A N 1
ATOM 1056 C CA . ASN A 1 127 ? 6.095 -13.410 -20.070 1.00 82.88 127 ASN A CA 1
ATOM 1057 C C . ASN A 1 127 ? 4.946 -14.208 -19.436 1.00 82.88 127 ASN A C 1
ATOM 1059 O O . ASN A 1 127 ? 4.225 -13.674 -18.592 1.00 82.88 127 ASN A O 1
ATOM 1063 N N . TYR A 1 128 ? 4.807 -15.486 -19.792 1.00 87.00 128 TYR A N 1
ATOM 1064 C CA . TYR A 1 128 ? 3.835 -16.385 -19.176 1.00 87.00 128 TYR A CA 1
ATOM 1065 C C . TYR A 1 128 ? 4.141 -16.628 -17.691 1.00 87.00 128 TYR A C 1
ATOM 1067 O O . TYR A 1 128 ? 3.271 -16.423 -16.846 1.00 87.00 128 TYR A O 1
ATOM 1075 N N . TYR A 1 129 ? 5.393 -16.959 -17.359 1.00 83.50 129 TYR A N 1
ATOM 1076 C CA . TYR A 1 129 ? 5.864 -17.102 -15.978 1.00 83.50 129 TYR A CA 1
ATOM 1077 C C . TYR A 1 129 ? 5.586 -15.846 -15.145 1.00 83.50 129 TYR A C 1
ATOM 1079 O O . TYR A 1 129 ? 5.033 -15.931 -14.050 1.00 83.50 129 TYR A O 1
ATOM 1087 N N . ARG A 1 130 ? 5.894 -14.663 -15.689 1.00 82.81 130 ARG A N 1
ATOM 1088 C CA . ARG A 1 130 ? 5.608 -13.382 -15.036 1.00 82.81 130 ARG A CA 1
ATOM 1089 C C . ARG A 1 130 ? 4.113 -13.183 -14.791 1.00 82.81 130 ARG A C 1
ATOM 1091 O O . ARG A 1 130 ? 3.728 -12.720 -13.722 1.00 82.81 130 ARG A O 1
ATOM 1098 N N . SER A 1 131 ? 3.272 -13.524 -15.767 1.00 84.06 131 SER A N 1
ATOM 1099 C CA . SER A 1 131 ? 1.819 -13.433 -15.612 1.00 84.06 131 SER A CA 1
ATOM 1100 C C . SER A 1 131 ? 1.313 -14.334 -14.486 1.00 84.06 131 SER A C 1
ATOM 1102 O O . SER A 1 131 ? 0.449 -13.904 -13.726 1.00 84.06 131 SER A O 1
ATOM 1104 N N . ILE A 1 132 ? 1.851 -15.552 -14.365 1.00 84.31 132 ILE A N 1
ATOM 1105 C CA . ILE A 1 132 ? 1.516 -16.468 -13.267 1.00 84.31 132 ILE A CA 1
ATOM 1106 C C . ILE A 1 132 ? 1.943 -15.869 -11.928 1.00 84.31 132 ILE A C 1
ATOM 1108 O O . ILE A 1 132 ? 1.146 -15.845 -10.998 1.00 84.31 132 ILE A O 1
ATOM 1112 N N . TRP A 1 133 ? 3.165 -15.346 -11.821 1.00 84.19 133 TRP A N 1
ATOM 1113 C CA . TRP A 1 133 ? 3.646 -14.767 -10.564 1.00 84.19 133 TRP A CA 1
ATOM 1114 C C . TRP A 1 133 ? 2.864 -13.544 -10.119 1.00 84.19 133 TRP A C 1
ATOM 1116 O O . TRP A 1 133 ? 2.522 -13.445 -8.945 1.00 84.19 133 TRP A O 1
ATOM 1126 N N . ASN A 1 134 ? 2.536 -12.642 -11.044 1.00 79.25 134 ASN A N 1
ATOM 1127 C CA . ASN A 1 134 ? 1.694 -11.495 -10.720 1.00 79.25 134 ASN A CA 1
ATOM 1128 C C . ASN A 1 134 ? 0.325 -11.959 -10.198 1.00 79.25 134 ASN A C 1
ATOM 1130 O O . ASN A 1 134 ? -0.126 -11.462 -9.174 1.00 79.25 134 ASN A O 1
ATOM 1134 N N . PHE A 1 135 ? -0.279 -12.969 -10.835 1.00 85.88 135 PHE A N 1
ATOM 1135 C CA . PHE A 1 135 ? -1.522 -13.570 -10.352 1.00 85.88 135 PHE A CA 1
ATOM 1136 C C . PHE A 1 135 ? -1.366 -14.166 -8.944 1.00 85.88 135 PHE A C 1
ATOM 1138 O O . PHE A 1 135 ? -2.146 -13.840 -8.059 1.00 85.88 135 PHE A O 1
ATOM 1145 N N . VAL A 1 136 ? -0.324 -14.965 -8.693 1.00 83.69 136 VAL A N 1
ATOM 1146 C CA . VAL A 1 136 ? -0.063 -15.561 -7.369 1.00 83.69 136 VAL A CA 1
ATOM 1147 C C . VAL A 1 136 ? 0.122 -14.490 -6.295 1.00 83.69 136 VAL A C 1
ATOM 1149 O O . VAL A 1 136 ? -0.433 -14.615 -5.204 1.00 83.69 136 VAL A O 1
ATOM 1152 N N . ILE A 1 137 ? 0.882 -13.433 -6.587 1.00 79.19 137 ILE A N 1
ATOM 1153 C CA . ILE A 1 137 ? 1.113 -12.325 -5.655 1.00 79.19 137 ILE A CA 1
ATOM 1154 C C . ILE A 1 137 ? -0.201 -11.603 -5.351 1.00 79.19 137 ILE A C 1
ATOM 1156 O O . ILE A 1 137 ? -0.474 -11.303 -4.188 1.00 79.19 137 ILE A O 1
ATOM 1160 N N . ASP A 1 138 ? -1.015 -11.333 -6.369 1.00 78.12 138 ASP A N 1
ATOM 1161 C CA . ASP A 1 138 ? -2.275 -10.614 -6.196 1.00 78.12 138 ASP A CA 1
ATOM 1162 C C . ASP A 1 138 ? -3.305 -11.444 -5.420 1.00 78.12 138 ASP A C 1
ATOM 1164 O O . ASP A 1 138 ? -3.891 -10.937 -4.463 1.00 78.12 138 ASP A O 1
ATOM 1168 N N . GLU A 1 139 ? -3.437 -12.738 -5.714 1.00 85.44 139 GLU A N 1
ATOM 1169 C CA . GLU A 1 139 ? -4.292 -13.641 -4.932 1.00 85.44 139 GLU A CA 1
ATOM 1170 C C . GLU A 1 139 ? -3.783 -13.807 -3.491 1.00 85.44 139 GLU A C 1
ATOM 1172 O O . GLU A 1 139 ? -4.560 -13.778 -2.536 1.00 85.44 139 GLU A O 1
ATOM 1177 N N . THR A 1 140 ? -2.463 -13.891 -3.288 1.00 80.69 140 THR A N 1
ATOM 1178 C CA . THR A 1 140 ? -1.870 -13.977 -1.942 1.00 80.69 140 THR A CA 1
ATOM 1179 C C . THR A 1 140 ? -2.176 -12.730 -1.115 1.00 80.69 140 THR A C 1
ATOM 1181 O O . THR A 1 140 ? -2.474 -12.848 0.073 1.00 80.69 140 THR A O 1
ATOM 1184 N N . LYS A 1 141 ? -2.167 -11.533 -1.719 1.00 76.38 141 LYS A N 1
ATOM 1185 C CA . LYS A 1 141 ? -2.579 -10.301 -1.023 1.00 76.38 141 LYS A CA 1
ATOM 1186 C C . LYS A 1 141 ? -4.032 -10.377 -0.559 1.00 76.38 141 LYS A C 1
ATOM 1188 O O . LYS A 1 141 ? -4.318 -9.962 0.562 1.00 76.38 141 LYS A O 1
ATOM 1193 N N . ILE A 1 142 ? -4.930 -10.916 -1.387 1.00 78.69 142 ILE A N 1
ATOM 1194 C CA . ILE A 1 142 ? -6.343 -11.096 -1.024 1.00 78.69 142 ILE A CA 1
ATOM 1195 C C . ILE A 1 142 ? -6.456 -12.068 0.154 1.00 78.69 142 ILE A C 1
ATOM 1197 O O . ILE A 1 142 ? -7.109 -11.748 1.146 1.00 78.69 142 ILE A O 1
ATOM 1201 N N . VAL A 1 143 ? -5.760 -13.207 0.100 1.00 84.56 143 VAL A N 1
ATOM 1202 C CA . VAL A 1 143 ? -5.750 -14.197 1.189 1.00 84.56 143 VAL A CA 1
ATOM 1203 C C . VAL A 1 143 ? -5.207 -13.597 2.486 1.00 84.56 143 VAL A C 1
ATOM 1205 O O . VAL A 1 143 ? -5.856 -13.717 3.523 1.00 84.56 143 VAL A O 1
ATOM 1208 N N . ILE A 1 144 ? -4.065 -12.904 2.440 1.00 79.38 144 ILE A N 1
ATOM 1209 C CA . ILE A 1 144 ? -3.501 -12.213 3.609 1.00 79.38 144 ILE A CA 1
ATOM 1210 C C . ILE A 1 144 ? -4.507 -11.196 4.152 1.00 79.38 144 ILE A C 1
ATOM 1212 O O . ILE A 1 144 ? -4.728 -11.151 5.358 1.00 79.38 144 ILE A O 1
ATOM 1216 N N . SER A 1 145 ? -5.167 -10.424 3.285 1.00 76.38 145 SER A N 1
ATOM 1217 C CA . SER A 1 145 ? -6.181 -9.457 3.712 1.00 76.38 145 SER A CA 1
ATOM 1218 C C . SER A 1 145 ? -7.371 -10.127 4.40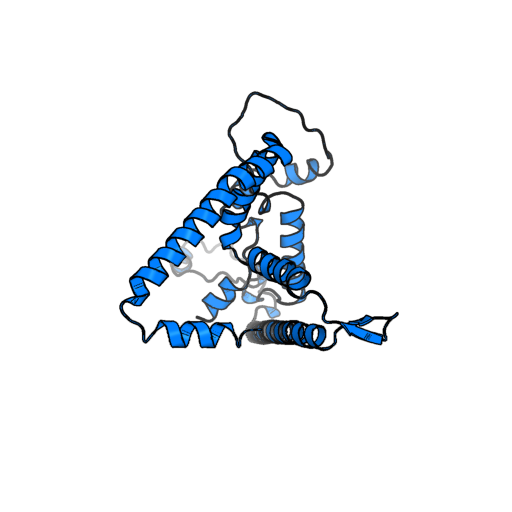0 1.00 76.38 145 SER A C 1
ATOM 1220 O O . SER A 1 145 ? -7.852 -9.601 5.402 1.00 76.38 145 SER A O 1
ATOM 1222 N N . ILE A 1 146 ? -7.837 -11.278 3.905 1.00 82.19 146 ILE A N 1
ATOM 1223 C CA . ILE A 1 146 ? -8.928 -12.044 4.527 1.00 82.19 146 ILE A CA 1
ATOM 1224 C C . ILE A 1 146 ? -8.482 -12.601 5.881 1.00 82.19 146 ILE A C 1
ATOM 1226 O O . ILE A 1 146 ? -9.216 -12.477 6.856 1.00 82.19 146 ILE A O 1
ATOM 1230 N N . VAL A 1 147 ? -7.278 -13.173 5.974 1.00 85.00 147 VAL A N 1
ATOM 1231 C CA . VAL A 1 147 ? -6.735 -13.703 7.237 1.00 85.00 147 VAL A CA 1
ATOM 1232 C C . VAL A 1 147 ? -6.571 -12.588 8.267 1.00 85.00 147 VAL A C 1
ATOM 1234 O O . VAL A 1 147 ? -7.015 -12.738 9.403 1.00 85.00 147 VAL A O 1
ATOM 1237 N N . CYS A 1 148 ? -6.002 -11.448 7.872 1.00 82.38 148 CYS A N 1
ATOM 1238 C CA . CYS A 1 148 ? -5.892 -10.277 8.736 1.00 82.38 148 CYS A CA 1
ATOM 1239 C C . CYS A 1 148 ? -7.267 -9.755 9.165 1.00 82.38 148 CYS A C 1
ATOM 1241 O O . CYS A 1 148 ? -7.413 -9.352 10.313 1.00 82.38 148 CYS A O 1
ATOM 1243 N N . PHE A 1 149 ? -8.270 -9.787 8.280 1.00 81.31 149 PHE A N 1
ATOM 1244 C CA . PHE A 1 149 ? -9.648 -9.422 8.607 1.00 81.31 149 PHE A CA 1
ATOM 1245 C C . PHE A 1 149 ? -10.291 -10.409 9.591 1.00 81.31 149 PHE A C 1
ATOM 1247 O O . PHE A 1 149 ? -10.932 -9.986 10.545 1.00 81.31 149 PHE A O 1
ATOM 1254 N N . LEU A 1 150 ? -10.091 -11.717 9.427 1.00 81.69 150 LEU A N 1
ATOM 1255 C CA . LEU A 1 150 ? -10.622 -12.729 10.346 1.00 81.69 150 LEU A CA 1
ATOM 1256 C C . LEU A 1 150 ? -9.933 -12.701 11.717 1.00 81.69 150 LEU A C 1
ATOM 1258 O O . LEU A 1 150 ? -10.611 -12.866 12.730 1.00 81.69 150 LEU A O 1
ATOM 1262 N N . ASP A 1 151 ? -8.626 -12.429 11.776 1.00 82.56 151 ASP A N 1
ATOM 1263 C CA . ASP A 1 151 ? -7.884 -12.247 13.036 1.00 82.56 151 ASP A CA 1
ATOM 1264 C C . ASP A 1 151 ? -8.502 -11.136 13.904 1.00 82.56 151 ASP A C 1
ATOM 1266 O O . ASP A 1 151 ? -8.511 -11.230 15.132 1.00 82.56 151 ASP A O 1
ATOM 1270 N N . VAL A 1 152 ? -9.107 -10.122 13.275 1.00 76.50 152 VAL A N 1
ATOM 1271 C CA . VAL A 1 152 ? -9.872 -9.071 13.965 1.00 76.50 152 VAL A CA 1
ATOM 1272 C C . VAL A 1 152 ? -11.068 -9.641 14.703 1.00 76.50 152 VAL A C 1
ATOM 1274 O O . VAL A 1 152 ? -11.244 -9.358 15.888 1.00 76.50 152 VAL A O 1
ATOM 1277 N N . PHE A 1 153 ? -11.882 -10.442 14.010 1.00 76.38 153 PHE A N 1
ATOM 1278 C CA . PHE A 1 153 ? -13.073 -11.055 14.591 1.00 76.38 153 PHE A CA 1
ATOM 1279 C C . PHE A 1 153 ? -12.688 -12.027 15.693 1.00 76.38 153 PHE A C 1
ATOM 1281 O O . PHE A 1 153 ? -13.270 -11.976 16.772 1.00 76.38 153 PHE A O 1
ATOM 1288 N N . VAL A 1 154 ? -11.671 -12.862 15.466 1.00 82.38 154 VAL A N 1
ATOM 1289 C CA . VAL A 1 154 ? -11.194 -13.793 16.493 1.00 82.38 154 VAL A CA 1
ATOM 1290 C C . VAL A 1 154 ? -10.734 -13.013 17.722 1.00 82.38 154 VAL A C 1
ATOM 1292 O O . VAL A 1 154 ? -11.292 -13.211 18.793 1.00 82.38 154 VAL A O 1
ATOM 1295 N N . LYS A 1 155 ? -9.826 -12.035 17.588 1.00 76.62 155 LYS A N 1
ATOM 1296 C CA . LYS A 1 155 ? -9.369 -11.212 18.727 1.00 76.62 155 LYS A CA 1
ATOM 1297 C C . LYS A 1 155 ? -10.488 -10.435 19.416 1.00 76.62 155 LYS A C 1
ATOM 1299 O O . LYS A 1 155 ? -10.359 -10.133 20.602 1.00 76.62 155 LYS A O 1
ATOM 1304 N N . PHE A 1 156 ? -11.543 -10.084 18.688 1.00 70.25 156 PHE A N 1
ATOM 1305 C CA . PHE A 1 156 ? -12.729 -9.464 19.261 1.00 70.25 156 PHE A CA 1
ATOM 1306 C C . PHE A 1 156 ? -13.487 -10.440 20.167 1.00 70.25 156 PHE A C 1
ATOM 1308 O O . PHE A 1 156 ? -13.788 -10.093 21.307 1.00 70.25 156 PHE A O 1
ATOM 1315 N N . PHE A 1 157 ? -13.734 -11.666 19.700 1.00 77.69 157 PHE A N 1
ATOM 1316 C CA . PHE A 1 157 ? -14.500 -12.663 20.450 1.00 77.69 157 PHE A CA 1
ATOM 1317 C C . PHE A 1 157 ? -13.695 -13.393 21.532 1.00 77.69 157 PHE A C 1
ATOM 1319 O O . PHE A 1 157 ? -14.285 -13.844 22.509 1.00 77.69 157 PHE A O 1
ATOM 1326 N N . THR A 1 158 ? -12.366 -13.489 21.413 1.00 83.88 158 THR A N 1
ATOM 1327 C CA . THR A 1 158 ? -11.543 -14.208 22.402 1.00 83.88 158 THR A CA 1
ATOM 1328 C C . THR A 1 158 ? -11.438 -13.470 23.747 1.00 83.88 158 THR A C 1
ATOM 1330 O O . THR A 1 158 ? -11.173 -14.112 24.759 1.00 83.88 158 THR A O 1
ATOM 1333 N N . GLY A 1 159 ? -11.681 -12.151 23.793 1.00 78.00 159 GLY A N 1
ATOM 1334 C CA . GLY A 1 159 ? -11.634 -11.356 25.031 1.00 78.00 159 GLY A CA 1
ATOM 1335 C C . GLY A 1 159 ? -10.283 -11.403 25.767 1.00 78.00 159 GLY A C 1
ATOM 1336 O O . GLY A 1 159 ? -9.294 -11.940 25.268 1.00 78.00 159 GLY A O 1
ATOM 1337 N N . GLU A 1 160 ? -10.212 -10.800 26.955 1.00 84.81 160 GLU A N 1
ATOM 1338 C CA . GLU A 1 160 ? -9.161 -11.103 27.937 1.00 84.81 160 GLU A CA 1
ATOM 1339 C C . GLU A 1 160 ? -9.799 -11.721 29.173 1.00 84.81 160 GLU A C 1
ATOM 1341 O O . GLU A 1 160 ? -10.789 -11.199 29.686 1.00 84.81 160 GLU A O 1
ATOM 1346 N N . ILE A 1 161 ? -9.210 -12.810 29.662 1.00 87.06 161 ILE A N 1
ATOM 1347 C CA . ILE A 1 161 ? -9.527 -13.332 30.987 1.00 87.06 161 ILE A CA 1
ATOM 1348 C C . ILE A 1 161 ? -8.794 -12.441 31.985 1.00 87.06 161 ILE A C 1
ATOM 1350 O O . ILE A 1 161 ? -7.563 -12.354 31.963 1.00 87.06 161 ILE A O 1
ATOM 1354 N N . ASP A 1 162 ? -9.547 -11.751 32.832 1.00 89.88 162 ASP A N 1
ATOM 1355 C CA . ASP A 1 162 ? -8.976 -10.976 33.924 1.00 89.88 162 ASP A CA 1
ATOM 1356 C C . ASP A 1 162 ? -8.306 -11.943 34.911 1.00 89.88 162 ASP A C 1
ATOM 1358 O O . ASP A 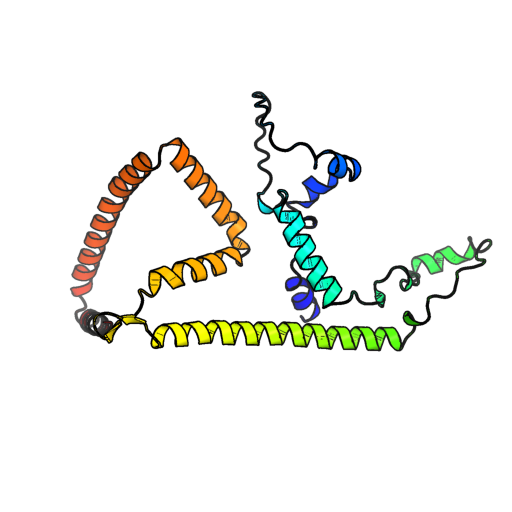1 162 ? -8.946 -12.829 35.474 1.00 89.88 162 ASP A O 1
ATOM 1362 N N . ALA A 1 163 ? -6.995 -11.789 35.109 1.00 92.69 163 ALA A N 1
ATOM 1363 C CA . ALA A 1 163 ? -6.198 -12.677 35.953 1.00 92.69 163 ALA A CA 1
ATOM 1364 C C . ALA A 1 163 ? -6.648 -12.682 37.424 1.00 92.69 163 ALA A C 1
ATOM 1366 O O . ALA A 1 163 ? -6.303 -13.601 38.164 1.00 92.69 163 ALA A O 1
ATOM 1367 N N . THR A 1 164 ? -7.386 -11.656 37.855 1.00 95.44 164 THR A N 1
ATOM 1368 C CA . THR A 1 164 ? -7.815 -11.505 39.251 1.00 95.44 164 THR A CA 1
ATOM 1369 C C . THR A 1 164 ? -9.226 -12.017 39.506 1.00 95.44 164 THR A C 1
ATOM 1371 O O . THR A 1 164 ? -9.473 -12.633 40.539 1.00 95.44 164 THR A O 1
ATOM 1374 N N . THR A 1 165 ? -10.146 -11.791 38.571 1.00 92.81 165 THR A N 1
ATOM 1375 C CA . THR A 1 165 ? -11.563 -12.162 38.713 1.00 92.81 165 THR A CA 1
ATOM 1376 C C . THR A 1 165 ? -11.919 -13.435 37.948 1.00 92.81 165 THR A C 1
ATOM 1378 O O . THR A 1 165 ? -12.931 -14.062 38.243 1.00 92.81 165 THR A O 1
ATOM 1381 N N . GLY A 1 166 ? -11.095 -13.840 36.977 1.00 91.62 166 GLY A N 1
ATOM 1382 C CA . GLY A 1 166 ? -11.398 -14.933 36.053 1.00 91.62 166 GLY A CA 1
ATOM 1383 C C . GLY A 1 166 ? -12.511 -14.599 35.055 1.00 91.62 166 GLY A C 1
ATOM 1384 O O . GLY A 1 166 ? -12.894 -15.459 34.265 1.00 91.62 166 GLY A O 1
ATOM 1385 N N . GLU A 1 167 ? -13.034 -13.369 35.067 1.00 90.12 167 GLU A N 1
ATOM 1386 C CA . GLU A 1 167 ? -14.098 -12.944 34.167 1.00 90.12 167 GLU A CA 1
ATOM 1387 C C . GLU A 1 167 ? -13.544 -12.607 32.781 1.00 90.12 167 GLU A C 1
ATOM 1389 O O . GLU A 1 167 ? -12.479 -12.001 32.626 1.00 90.12 167 GLU A O 1
ATOM 1394 N N . LEU A 1 168 ? -14.301 -12.980 31.750 1.00 81.94 168 LEU A N 1
ATOM 1395 C CA . LEU A 1 168 ? -13.997 -12.639 30.367 1.00 81.94 168 LEU A CA 1
ATOM 1396 C C . LEU A 1 168 ? -14.457 -11.199 30.113 1.00 81.94 168 LEU A C 1
ATOM 1398 O O . LEU A 1 168 ? -15.640 -10.943 29.881 1.00 81.94 168 LEU A O 1
ATOM 1402 N N . ARG A 1 169 ? -13.532 -10.235 30.182 1.00 81.25 169 ARG A N 1
ATOM 1403 C CA . ARG A 1 169 ? -13.842 -8.832 29.881 1.00 81.25 169 ARG A CA 1
ATOM 1404 C C . ARG A 1 169 ? -13.581 -8.525 28.404 1.00 81.25 169 ARG A C 1
ATOM 1406 O O . ARG A 1 169 ? -12.476 -8.774 27.908 1.00 81.25 169 ARG A O 1
ATOM 1413 N N . PRO A 1 170 ? -14.553 -7.934 27.683 1.00 71.44 170 PRO A N 1
ATOM 1414 C CA . PRO A 1 170 ? -14.321 -7.474 26.324 1.00 71.44 170 PRO A CA 1
ATOM 1415 C C . PRO A 1 170 ? -13.319 -6.313 26.342 1.00 71.44 170 PRO A C 1
ATOM 1417 O O . PRO A 1 170 ? -13.467 -5.339 27.083 1.00 71.44 170 PRO A O 1
ATOM 1420 N N . ARG A 1 171 ? -12.270 -6.408 25.516 1.00 70.06 171 ARG A N 1
ATOM 1421 C CA . ARG A 1 171 ? -11.296 -5.319 25.346 1.00 70.06 171 ARG A CA 1
ATOM 1422 C C . ARG A 1 171 ? -11.996 -4.077 24.770 1.00 70.06 171 ARG A C 1
ATOM 1424 O O . ARG A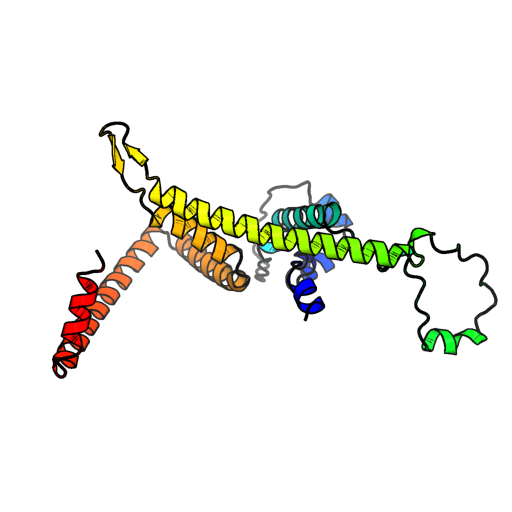 1 171 ? -12.852 -4.229 23.900 1.00 70.06 171 ARG A O 1
ATOM 1431 N N . PRO A 1 172 ? -11.604 -2.844 25.156 1.00 70.50 172 PRO A N 1
ATOM 1432 C CA . PRO A 1 172 ? -12.161 -1.624 24.574 1.00 70.50 172 PRO A CA 1
ATOM 1433 C C . PRO A 1 172 ? -11.847 -1.553 23.071 1.00 70.50 172 PRO A C 1
ATOM 1435 O O . PRO A 1 172 ? -10.746 -1.186 22.650 1.00 70.50 172 PRO A O 1
ATOM 1438 N N . PHE A 1 173 ? -12.846 -1.933 22.275 1.00 59.84 173 PHE A N 1
ATOM 1439 C CA . PHE A 1 173 ? -12.778 -2.178 20.835 1.00 59.84 173 PHE A CA 1
ATOM 1440 C C . PHE A 1 173 ? -12.338 -0.944 20.044 1.00 59.84 173 PHE A C 1
ATOM 1442 O O . PHE A 1 173 ? -11.355 -0.968 19.301 1.00 59.84 173 PHE A O 1
ATOM 1449 N N . PHE A 1 174 ? -13.016 0.179 20.267 1.00 59.94 174 PHE A N 1
ATOM 1450 C CA . PHE A 1 174 ? -12.860 1.370 19.438 1.00 59.94 174 PHE A CA 1
ATOM 1451 C C . PHE A 1 174 ? -11.464 1.991 19.514 1.00 59.94 174 PHE A C 1
ATOM 1453 O O . PHE A 1 174 ? -10.928 2.433 18.502 1.00 59.94 174 PHE A O 1
ATOM 1460 N N . ARG A 1 175 ? -10.817 1.964 20.683 1.00 64.12 175 ARG A N 1
ATOM 1461 C CA . ARG A 1 175 ? -9.523 2.635 20.873 1.00 64.12 175 ARG A CA 1
ATOM 1462 C C . ARG A 1 175 ? -8.367 1.912 20.177 1.00 64.12 175 ARG A C 1
ATOM 1464 O O . ARG A 1 175 ? -7.395 2.555 19.798 1.00 64.12 175 ARG A O 1
ATOM 1471 N N . ARG A 1 176 ? -8.468 0.590 19.998 1.00 66.31 176 ARG A N 1
ATOM 1472 C CA . ARG A 1 176 ? -7.424 -0.232 19.365 1.00 66.31 176 ARG A CA 1
ATOM 1473 C C . ARG A 1 176 ? -7.654 -0.487 17.880 1.00 66.31 176 ARG A C 1
ATOM 1475 O O . ARG A 1 176 ? -6.691 -0.848 17.225 1.00 66.31 176 ARG A O 1
ATOM 1482 N N . TRP A 1 177 ? -8.874 -0.306 17.370 1.00 59.38 177 TRP A N 1
ATOM 1483 C CA . TRP A 1 177 ? -9.232 -0.635 15.983 1.00 59.38 177 TRP A CA 1
ATOM 1484 C C . TRP A 1 177 ? -9.553 0.571 15.113 1.00 59.38 177 TRP A C 1
ATOM 1486 O O . TRP A 1 177 ? -9.073 0.625 13.982 1.00 59.38 177 TRP A O 1
ATOM 1496 N N . ILE A 1 178 ? -10.278 1.571 15.633 1.00 65.19 178 ILE A N 1
ATOM 1497 C CA . ILE A 1 178 ? -10.494 2.811 14.876 1.00 65.19 178 ILE A CA 1
ATOM 1498 C C . ILE A 1 178 ? -9.150 3.472 14.626 1.00 65.19 178 ILE A C 1
ATOM 1500 O O . ILE A 1 178 ? -8.889 3.871 13.508 1.00 65.19 178 ILE A O 1
ATOM 1504 N N . ILE A 1 179 ? -8.264 3.543 15.620 1.00 66.50 179 ILE A N 1
ATOM 1505 C CA . ILE A 1 179 ? -7.010 4.276 15.441 1.00 66.50 179 ILE A CA 1
ATOM 1506 C C . ILE A 1 179 ? -6.147 3.640 14.345 1.00 66.50 179 ILE A C 1
ATOM 1508 O O . ILE A 1 179 ? -5.954 4.307 13.346 1.00 66.50 179 ILE A O 1
ATOM 1512 N N . PRO A 1 180 ? -5.673 2.385 14.421 1.00 68.50 180 PRO A N 1
ATOM 1513 C CA . PRO A 1 180 ? -4.829 1.835 13.364 1.00 68.50 180 PRO A CA 1
ATOM 1514 C C . PRO A 1 180 ? -5.597 1.507 12.083 1.00 68.50 180 PRO A C 1
ATOM 1516 O O . PRO A 1 180 ? -5.019 1.643 11.017 1.00 68.50 180 PRO A O 1
ATOM 1519 N N . GLY A 1 181 ? -6.874 1.112 12.145 1.00 63.06 181 GLY A N 1
ATOM 1520 C CA . GLY A 1 181 ? -7.669 0.797 10.954 1.00 63.06 181 GLY A CA 1
ATOM 1521 C C . GLY A 1 181 ? -8.019 2.043 10.144 1.00 63.06 181 GLY A C 1
ATOM 1522 O O . GLY A 1 181 ? -7.764 2.082 8.943 1.00 63.06 181 GLY A O 1
ATOM 1523 N N . LEU A 1 182 ? -8.520 3.089 10.808 1.00 60.28 182 LEU A N 1
ATOM 1524 C CA . LEU A 1 182 ? -8.804 4.379 10.180 1.00 60.28 182 LEU A CA 1
ATOM 1525 C C . LEU A 1 182 ? -7.502 5.069 9.778 1.00 60.28 182 LEU A C 1
ATOM 1527 O O . LEU A 1 182 ? -7.442 5.595 8.679 1.00 60.28 182 LEU A O 1
ATOM 1531 N N . LEU A 1 183 ? -6.448 5.014 10.606 1.00 61.09 183 LEU A N 1
ATOM 1532 C CA . LEU A 1 183 ? -5.130 5.566 10.273 1.00 61.09 183 LEU A CA 1
ATOM 1533 C C . LEU A 1 183 ? -4.495 4.837 9.092 1.00 61.09 183 LEU A C 1
ATOM 1535 O O . LEU A 1 183 ? -3.924 5.503 8.245 1.00 61.09 183 LEU A O 1
ATOM 1539 N N . PHE A 1 184 ? -4.606 3.509 8.997 1.00 65.19 184 PHE A N 1
ATOM 1540 C CA . PHE A 1 184 ? -4.091 2.749 7.859 1.00 65.19 184 PHE A CA 1
ATOM 1541 C C . PHE A 1 184 ? -4.908 3.041 6.605 1.00 65.19 184 PHE A C 1
ATOM 1543 O O . PHE A 1 184 ? -4.321 3.388 5.592 1.00 65.19 184 PHE A O 1
ATOM 1550 N N . GLN A 1 185 ? -6.243 3.008 6.673 1.00 59.62 185 GLN A N 1
ATOM 1551 C CA . GLN A 1 185 ? -7.114 3.386 5.550 1.00 59.62 185 GLN A CA 1
ATOM 1552 C C . GLN A 1 185 ? -6.862 4.821 5.077 1.00 59.62 185 GLN A C 1
ATOM 1554 O O . GLN A 1 185 ? -6.871 5.082 3.879 1.00 59.62 185 GLN A O 1
ATOM 1559 N N . LEU A 1 186 ? -6.578 5.730 6.006 1.00 57.44 186 LEU A N 1
ATOM 1560 C CA . LEU A 1 186 ? -6.089 7.071 5.728 1.00 57.44 186 LEU A CA 1
ATOM 1561 C C . LEU A 1 186 ? -4.711 7.012 5.034 1.00 57.44 186 LEU A C 1
ATOM 1563 O O . LEU A 1 186 ? -4.546 7.584 3.962 1.00 57.44 186 LEU A O 1
ATOM 1567 N N . LEU A 1 187 ? -3.745 6.271 5.577 1.00 55.06 187 LEU A N 1
ATOM 1568 C CA . LEU A 1 187 ? -2.378 6.162 5.054 1.00 55.06 187 LEU A CA 1
ATOM 1569 C C . LEU A 1 187 ? -2.307 5.569 3.636 1.00 55.06 187 LEU A C 1
ATOM 1571 O O . LEU A 1 187 ? -1.435 5.958 2.859 1.00 55.06 187 LEU A O 1
ATOM 1575 N N . VAL A 1 188 ? -3.195 4.626 3.294 1.00 58.50 188 VAL A N 1
ATOM 1576 C CA . VAL A 1 188 ? -3.240 4.010 1.954 1.00 58.50 188 VAL A CA 1
ATOM 1577 C C . VAL A 1 188 ? -4.102 4.806 0.968 1.00 58.50 188 VAL A C 1
ATOM 1579 O O . VAL A 1 188 ? -4.072 4.517 -0.228 1.00 58.50 188 VAL A O 1
ATOM 1582 N N . ASN A 1 189 ? -4.862 5.807 1.425 1.00 65.06 189 ASN A N 1
ATOM 1583 C CA . ASN A 1 189 ? -5.697 6.615 0.545 1.00 65.06 189 ASN A CA 1
ATOM 1584 C C . ASN A 1 189 ? -4.873 7.765 -0.075 1.00 65.06 189 ASN A C 1
ATOM 1586 O O . ASN A 1 189 ? -4.436 8.661 0.649 1.00 65.06 189 ASN A O 1
ATOM 1590 N N . PRO A 1 190 ? -4.683 7.811 -1.408 1.00 53.53 190 PRO A N 1
ATOM 1591 C CA . PRO A 1 190 ? -3.917 8.873 -2.069 1.00 53.53 190 PRO A CA 1
ATOM 1592 C C . PRO A 1 190 ? -4.517 10.278 -1.874 1.00 53.53 190 PRO A C 1
ATOM 1594 O O . PRO A 1 190 ? -3.790 11.265 -1.956 1.00 53.53 190 PRO A O 1
ATOM 1597 N N . ALA A 1 191 ? -5.805 10.392 -1.522 1.00 54.28 191 ALA A N 1
ATOM 1598 C CA . ALA A 1 191 ? -6.435 11.667 -1.155 1.00 54.28 191 ALA A CA 1
ATOM 1599 C C . ALA A 1 191 ? -5.889 12.272 0.159 1.00 54.28 191 ALA A C 1
ATOM 1601 O O . ALA A 1 191 ? -6.186 13.424 0.498 1.00 54.28 191 ALA A O 1
ATOM 1602 N N . ILE A 1 192 ? -5.068 11.528 0.907 1.00 53.19 192 ILE A N 1
ATOM 1603 C CA . ILE A 1 192 ? -4.468 12.019 2.143 1.00 53.19 192 ILE A CA 1
ATOM 1604 C C . ILE A 1 192 ? -3.302 12.976 1.928 1.00 53.19 192 ILE A C 1
ATOM 1606 O O . ILE A 1 192 ? -2.927 13.667 2.871 1.00 53.19 192 ILE A O 1
ATOM 1610 N N . GLY A 1 193 ? -2.758 13.095 0.712 1.00 60.09 193 GLY A N 1
ATOM 1611 C CA . GLY A 1 193 ? -1.796 14.160 0.412 1.00 60.09 193 GLY A CA 1
ATOM 1612 C C . GLY A 1 193 ? -2.373 15.528 0.792 1.00 60.09 193 GLY A C 1
ATOM 1613 O O . GLY A 1 193 ? -1.773 16.266 1.567 1.00 60.09 193 GLY A O 1
ATOM 1614 N N . THR A 1 194 ? -3.614 15.786 0.376 1.00 66.94 194 THR A N 1
ATOM 1615 C CA . THR A 1 194 ? -4.370 17.002 0.708 1.00 66.94 194 THR A CA 1
ATOM 1616 C C . THR A 1 194 ? -4.851 17.075 2.156 1.00 66.94 194 THR A C 1
ATOM 1618 O O . THR A 1 194 ? -4.866 18.154 2.740 1.00 66.94 194 THR A O 1
ATOM 1621 N N . PHE A 1 195 ? -5.240 15.956 2.773 1.00 63.59 195 PHE A N 1
ATOM 1622 C CA . PHE A 1 195 ? -5.695 15.988 4.169 1.00 63.59 195 PHE A CA 1
ATOM 1623 C C . PHE A 1 195 ? -4.526 16.142 5.148 1.00 63.59 195 PHE A C 1
ATOM 1625 O O . PHE A 1 195 ? -4.646 16.843 6.146 1.00 63.59 195 PHE A O 1
ATOM 1632 N N . SER A 1 196 ? -3.380 15.524 4.852 1.00 61.28 196 SER A N 1
ATOM 1633 C CA . SER A 1 196 ? -2.173 15.618 5.674 1.00 61.28 196 SER A CA 1
ATOM 1634 C C . SER A 1 196 ? -1.599 17.031 5.664 1.00 61.28 196 SER A C 1
ATOM 1636 O O . SER A 1 196 ? -1.246 17.523 6.729 1.00 61.28 196 SER A O 1
ATOM 1638 N N . THR A 1 197 ? -1.580 17.734 4.526 1.00 74.69 197 THR A N 1
ATOM 1639 C CA . THR A 1 197 ? -1.125 19.134 4.476 1.00 74.69 197 THR A CA 1
ATOM 1640 C C . THR A 1 197 ? -2.022 20.056 5.293 1.00 74.69 197 THR A C 1
ATOM 1642 O O . THR A 1 197 ? -1.505 20.839 6.086 1.00 74.69 197 THR A O 1
ATOM 1645 N N . VAL A 1 198 ? -3.346 19.922 5.178 1.00 74.81 198 VAL A N 1
ATOM 1646 C CA . VAL A 1 198 ? -4.300 20.695 5.994 1.00 74.81 198 VAL A CA 1
ATOM 1647 C C . VAL A 1 198 ? -4.159 20.343 7.474 1.00 74.81 198 VAL A C 1
ATOM 1649 O O . VAL A 1 198 ? -4.101 21.235 8.317 1.00 74.81 198 VAL A O 1
ATOM 1652 N N . PHE A 1 199 ? -4.048 19.055 7.802 1.00 75.50 199 PHE A N 1
ATOM 1653 C CA . PHE A 1 199 ? -3.850 18.600 9.173 1.00 75.50 199 PHE A CA 1
ATOM 1654 C C . PHE A 1 199 ? -2.568 19.186 9.770 1.00 75.50 199 PHE A C 1
ATOM 1656 O O . PHE A 1 199 ? -2.646 19.805 10.828 1.00 75.50 199 PHE A O 1
ATOM 1663 N N . PHE A 1 200 ? -1.425 19.073 9.084 1.00 76.75 200 PHE A N 1
ATOM 1664 C CA . PHE A 1 200 ? -0.146 19.626 9.537 1.00 76.75 200 PHE A CA 1
ATOM 1665 C C . PHE A 1 200 ? -0.170 21.155 9.639 1.00 76.75 200 PHE A C 1
ATOM 1667 O O . PHE A 1 200 ? 0.312 21.678 10.635 1.00 76.75 200 PHE A O 1
ATOM 1674 N N . GLN A 1 201 ? -0.802 21.873 8.704 1.00 82.12 201 GLN A N 1
ATOM 1675 C CA . GLN A 1 201 ? -0.988 23.331 8.808 1.00 82.12 201 GLN A CA 1
ATOM 1676 C C . GLN A 1 201 ? -1.816 23.724 10.039 1.00 82.12 201 GLN A C 1
ATOM 1678 O O . GLN A 1 201 ? -1.466 24.661 10.757 1.00 82.12 201 GLN A O 1
ATOM 1683 N N . ILE A 1 202 ? -2.895 22.986 10.320 1.00 80.94 202 ILE A N 1
ATOM 1684 C CA . ILE A 1 202 ? -3.702 23.185 11.528 1.00 80.94 202 ILE A CA 1
ATOM 1685 C C . ILE A 1 202 ? -2.883 22.848 12.780 1.00 80.94 202 ILE A C 1
ATOM 1687 O O . ILE A 1 202 ? -2.939 23.588 13.760 1.00 80.94 202 ILE A O 1
ATOM 1691 N N . THR A 1 203 ? -2.108 21.759 12.764 1.00 74.69 203 THR A N 1
ATOM 1692 C CA . THR A 1 203 ? -1.303 21.358 13.929 1.00 74.69 203 THR A CA 1
ATOM 1693 C C . THR A 1 203 ? -0.195 22.359 14.227 1.00 74.69 203 THR A C 1
ATOM 1695 O O . THR A 1 203 ? 0.020 22.682 15.393 1.00 74.69 203 THR A O 1
ATOM 1698 N N . ASP A 1 204 ? 0.463 22.882 13.196 1.00 84.00 204 ASP A N 1
ATOM 1699 C CA . ASP A 1 204 ? 1.509 23.895 13.318 1.00 84.00 204 ASP A CA 1
ATOM 1700 C C . ASP A 1 204 ? 0.931 25.212 13.860 1.00 84.00 204 ASP A C 1
ATOM 1702 O O . ASP A 1 204 ? 1.424 25.762 14.845 1.00 84.00 204 ASP A O 1
ATOM 1706 N N . GLY A 1 205 ? -0.230 25.637 13.347 1.00 84.81 205 GLY A N 1
ATOM 1707 C CA . GLY A 1 205 ? -0.977 26.766 13.909 1.00 84.81 205 GLY A CA 1
ATOM 1708 C C . GLY A 1 205 ? -1.357 26.569 15.385 1.00 84.81 205 GLY A C 1
ATOM 1709 O O . GLY A 1 205 ? -1.222 27.489 16.194 1.00 84.81 205 GLY A O 1
ATOM 1710 N N . ILE A 1 206 ? -1.779 25.360 15.772 1.00 84.19 206 ILE A N 1
ATOM 1711 C CA . ILE A 1 206 ? -2.085 25.011 17.171 1.00 84.19 206 ILE A CA 1
ATOM 1712 C C . ILE A 1 206 ? -0.826 25.053 18.049 1.00 84.19 206 ILE A C 1
ATOM 1714 O O . ILE A 1 206 ? -0.900 25.509 19.194 1.00 84.19 206 ILE A O 1
ATOM 1718 N N . LEU A 1 207 ? 0.318 24.597 17.537 1.00 83.25 207 LEU A N 1
ATOM 1719 C CA . LEU A 1 207 ? 1.601 24.625 18.242 1.00 83.25 207 LEU A CA 1
ATOM 1720 C C . LEU A 1 207 ? 2.090 26.060 18.469 1.00 83.25 207 LEU A C 1
ATOM 1722 O O . LEU A 1 207 ? 2.471 26.383 19.594 1.00 83.25 207 LEU A O 1
ATOM 1726 N N . VAL A 1 208 ? 1.985 26.932 17.461 1.00 90.44 208 VAL A N 1
ATOM 1727 C CA . VAL A 1 208 ? 2.348 28.359 17.559 1.00 90.44 208 VAL A CA 1
ATOM 1728 C C . VAL A 1 208 ? 1.450 29.110 18.551 1.00 90.44 208 VAL A C 1
ATOM 1730 O O . VAL A 1 208 ? 1.930 29.907 19.355 1.00 90.44 208 VAL A O 1
ATOM 1733 N N . ILE A 1 209 ? 0.139 28.846 18.537 1.00 90.38 209 ILE A N 1
ATOM 1734 C CA . ILE A 1 209 ? -0.832 29.476 19.455 1.00 90.38 209 ILE A CA 1
ATOM 1735 C C . ILE A 1 209 ? -0.719 28.910 20.885 1.00 90.38 209 ILE A C 1
ATOM 1737 O O . ILE A 1 209 ? -1.104 29.564 21.865 1.00 90.38 209 ILE A O 1
ATOM 1741 N N . GLY A 1 210 ? -0.187 27.695 21.006 1.00 85.75 210 GLY A N 1
ATOM 1742 C CA . GLY A 1 210 ? -0.091 26.926 22.234 1.00 85.75 210 GLY A CA 1
ATOM 1743 C C . GLY A 1 210 ? -1.278 25.961 22.386 1.00 85.75 210 GLY A C 1
ATOM 1744 O O . GLY A 1 210 ? -2.439 26.395 22.413 1.00 85.75 210 GLY A O 1
ATOM 1745 N N . PRO A 1 211 ? -1.028 24.653 22.587 1.00 69.44 211 PRO A N 1
ATOM 1746 C CA . PRO A 1 211 ? -2.065 23.618 22.531 1.00 69.44 211 PRO A CA 1
ATOM 1747 C C . PRO A 1 211 ? -3.143 23.789 23.607 1.00 69.44 211 PRO A C 1
ATOM 1749 O O . PRO A 1 211 ? -4.325 23.567 23.355 1.00 69.44 211 PRO A O 1
ATOM 1752 N N . VAL A 1 212 ? -2.765 24.266 24.796 1.00 83.06 212 VAL A N 1
ATOM 1753 C CA . VAL A 1 212 ? -3.707 24.533 25.897 1.00 83.06 212 VAL A CA 1
ATOM 1754 C C . VAL A 1 212 ? -4.676 25.664 25.540 1.00 83.06 212 VAL A C 1
ATOM 1756 O O . VAL A 1 212 ? -5.852 25.625 25.906 1.00 83.06 212 VAL A O 1
ATOM 1759 N N . ARG A 1 213 ? -4.204 26.676 24.805 1.00 84.00 213 ARG A N 1
ATOM 1760 C CA . ARG A 1 213 ? -5.010 27.833 24.403 1.00 84.00 213 ARG A CA 1
ATOM 1761 C C . ARG A 1 213 ? -5.968 27.451 23.280 1.00 84.00 213 ARG A C 1
ATOM 1763 O O . ARG A 1 213 ? -7.153 27.762 23.374 1.00 84.00 213 ARG A O 1
ATOM 1770 N N . ALA A 1 214 ? -5.482 26.701 22.293 1.00 87.69 214 ALA A N 1
ATOM 1771 C CA . ALA A 1 214 ? -6.305 26.141 21.226 1.00 87.69 214 ALA A CA 1
ATOM 1772 C C . ALA A 1 214 ? -7.401 25.206 21.768 1.00 87.69 214 ALA A C 1
ATOM 1774 O O . ALA A 1 214 ? -8.558 25.323 21.369 1.00 87.69 214 ALA A O 1
ATOM 1775 N N . ALA A 1 215 ? -7.076 24.342 22.737 1.00 79.44 215 ALA A N 1
ATOM 1776 C CA . ALA A 1 215 ? -8.049 23.447 23.363 1.00 79.44 215 ALA A CA 1
ATOM 1777 C C . ALA A 1 215 ? -9.161 24.213 24.100 1.00 79.44 215 ALA A C 1
ATOM 1779 O O . ALA A 1 215 ? -10.336 23.8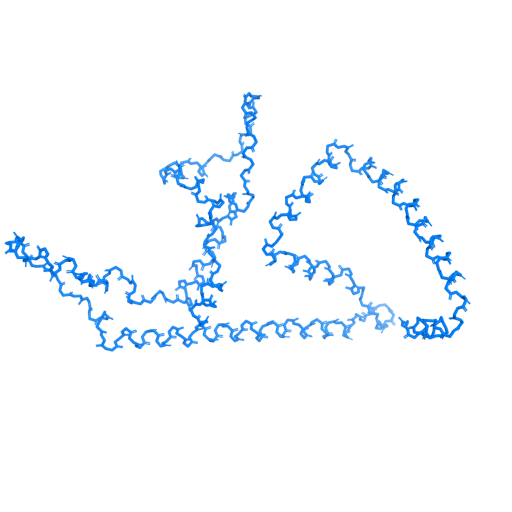80 23.957 1.00 79.44 215 ALA A O 1
ATOM 1780 N N . ARG A 1 216 ? -8.817 25.278 24.840 1.00 87.25 216 ARG A N 1
ATOM 1781 C CA . ARG A 1 216 ? -9.812 26.136 25.509 1.00 87.25 216 ARG A CA 1
ATOM 1782 C C . ARG A 1 216 ? -10.757 26.806 24.513 1.00 87.25 216 ARG A C 1
ATOM 1784 O O . ARG A 1 216 ? -11.959 26.818 24.754 1.00 87.25 216 ARG A O 1
ATOM 1791 N N . TRP A 1 217 ? -10.234 27.309 23.395 1.00 90.56 217 TRP A N 1
ATOM 1792 C CA . TRP A 1 217 ? -11.054 27.885 22.326 1.00 90.56 217 TRP A CA 1
ATOM 1793 C C . TRP A 1 217 ? -11.937 26.842 21.641 1.00 90.56 217 TRP A C 1
ATOM 1795 O O . TRP A 1 217 ? -13.118 27.102 21.423 1.00 90.56 217 TRP A O 1
ATOM 1805 N N . CYS A 1 218 ? -11.413 25.643 21.377 1.00 85.31 218 CYS A N 1
ATOM 1806 C CA . CYS A 1 218 ? -12.213 24.549 20.831 1.00 85.31 218 CYS A CA 1
ATOM 1807 C C . CYS A 1 218 ? -13.373 24.198 21.762 1.00 85.31 218 CYS A C 1
ATOM 1809 O O . CYS A 1 218 ? -14.504 24.116 21.305 1.00 85.31 218 CYS A O 1
ATOM 1811 N N . ILE A 1 219 ? -13.136 24.063 23.069 1.00 86.25 219 ILE A N 1
ATOM 1812 C CA . ILE A 1 219 ? -14.206 23.785 24.039 1.00 86.25 219 ILE A CA 1
ATOM 1813 C C . ILE A 1 219 ? -15.220 24.938 24.072 1.00 86.25 219 ILE A C 1
ATOM 1815 O O . ILE A 1 219 ? -16.424 24.693 24.017 1.00 86.25 219 ILE A O 1
ATOM 1819 N N . ALA A 1 220 ? -14.745 26.187 24.102 1.00 89.81 220 ALA A N 1
ATOM 1820 C CA . ALA A 1 220 ? -15.601 27.370 24.141 1.00 89.81 220 ALA A CA 1
ATOM 1821 C C . ALA A 1 220 ? -16.489 27.525 22.895 1.00 89.81 220 ALA A C 1
ATOM 1823 O O . ALA A 1 220 ? -17.572 28.085 23.006 1.00 89.81 220 ALA A O 1
ATOM 1824 N N . VAL A 1 221 ? -16.061 27.028 21.730 1.00 88.44 221 VAL A N 1
ATOM 1825 C CA . VAL A 1 221 ? -16.822 27.107 20.470 1.00 88.44 221 VAL A CA 1
ATOM 1826 C C . VAL A 1 221 ? -17.664 25.852 20.226 1.00 88.44 221 VAL A C 1
ATOM 1828 O O . VAL A 1 221 ? -18.833 25.950 19.857 1.00 88.44 221 VAL A O 1
ATOM 1831 N N . VAL A 1 222 ? -17.107 24.664 20.461 1.00 85.50 222 VAL A N 1
ATOM 1832 C CA . VAL A 1 222 ? -17.768 23.384 20.169 1.00 85.50 222 VAL A CA 1
ATOM 1833 C C . VAL A 1 222 ? -18.924 23.123 21.132 1.00 85.50 222 VAL A C 1
ATOM 1835 O O . VAL A 1 222 ? -19.981 22.683 20.688 1.00 85.50 222 VAL A O 1
ATOM 1838 N N . VAL A 1 223 ? -18.777 23.419 22.428 1.00 86.50 223 VAL A N 1
ATOM 1839 C CA . VAL A 1 223 ? -19.836 23.145 23.417 1.00 86.50 223 VAL A CA 1
ATOM 1840 C C . VAL A 1 223 ? -21.129 23.925 23.115 1.00 86.50 223 VAL A C 1
ATOM 1842 O O . VAL A 1 223 ? -22.186 23.289 23.068 1.00 86.50 223 VAL A O 1
ATOM 1845 N N . PRO A 1 224 ? -21.100 25.244 22.831 1.00 90.56 224 PRO A N 1
ATOM 1846 C CA . PRO A 1 224 ? -22.301 25.980 22.434 1.00 90.56 224 PRO A CA 1
ATOM 1847 C C . PRO A 1 224 ? -22.919 25.475 21.132 1.00 90.56 224 PRO A C 1
ATOM 1849 O O . PRO A 1 224 ? -24.140 25.379 21.045 1.00 90.56 224 PRO A O 1
ATOM 1852 N N . ILE A 1 225 ? -22.098 25.119 20.138 1.00 89.44 225 ILE A N 1
ATOM 1853 C CA . ILE A 1 225 ? -22.586 24.601 18.852 1.00 89.44 225 ILE A CA 1
ATOM 1854 C C . ILE A 1 225 ? -23.300 23.263 19.049 1.00 89.44 225 ILE A C 1
ATOM 1856 O O . ILE A 1 225 ? -24.405 23.084 18.544 1.00 89.44 225 ILE A O 1
ATOM 1860 N N . VAL A 1 226 ? -22.717 22.340 19.818 1.00 87.94 226 VAL A N 1
ATOM 1861 C CA . VAL A 1 226 ? -23.338 21.043 20.131 1.00 87.94 226 VAL A CA 1
ATOM 1862 C C . VAL A 1 226 ? -24.634 21.237 20.917 1.00 87.94 226 VAL A C 1
ATOM 1864 O O . VAL A 1 226 ? -25.632 20.577 20.627 1.00 87.94 226 VAL A O 1
ATOM 1867 N N . TYR A 1 227 ? -24.657 22.166 21.876 1.00 89.88 227 TYR A N 1
ATOM 1868 C CA . TYR A 1 227 ? -25.866 22.478 22.636 1.00 89.88 227 TYR A CA 1
ATOM 1869 C C . TYR A 1 227 ? -26.968 23.075 21.746 1.00 89.88 227 TYR A C 1
ATOM 1871 O O . TYR A 1 227 ? -28.120 22.645 21.820 1.00 89.88 227 TYR A O 1
ATOM 1879 N N . ALA A 1 228 ? -26.614 24.006 20.856 1.00 91.38 228 ALA A N 1
ATOM 1880 C CA . ALA A 1 228 ? -27.533 24.605 19.892 1.00 91.38 228 ALA A CA 1
ATOM 1881 C C . ALA A 1 228 ? -28.059 23.574 18.881 1.00 91.38 228 ALA A C 1
ATOM 1883 O O . ALA A 1 228 ? -29.261 23.529 18.631 1.00 91.38 228 ALA A O 1
ATOM 1884 N N . LEU A 1 229 ? -27.195 22.699 18.357 1.00 88.81 229 LEU A N 1
ATOM 1885 C CA . LEU A 1 229 ? -27.585 21.591 17.479 1.00 88.81 229 LEU A CA 1
ATOM 1886 C C . LEU A 1 229 ? -28.549 20.639 18.179 1.00 88.81 229 LEU A C 1
ATOM 1888 O O . LEU A 1 229 ? -29.583 20.300 17.615 1.00 88.81 229 LEU A O 1
ATOM 1892 N N . ARG A 1 230 ? -28.257 20.251 19.426 1.00 89.44 230 ARG A N 1
ATOM 1893 C CA . ARG A 1 230 ? -29.163 19.411 20.217 1.00 89.44 230 ARG A CA 1
ATOM 1894 C C . ARG A 1 230 ? -30.524 20.085 20.391 1.00 89.44 230 ARG A C 1
ATOM 1896 O O . ARG A 1 230 ? -31.549 19.435 20.217 1.00 89.44 230 ARG A O 1
ATOM 1903 N N . PHE A 1 231 ? -30.537 21.376 20.713 1.00 91.00 231 PHE A N 1
ATOM 1904 C CA . PHE A 1 231 ? -31.770 22.145 20.869 1.00 91.00 231 PHE A CA 1
ATOM 1905 C C . PHE A 1 231 ? -32.573 22.230 19.562 1.00 91.00 231 PHE A C 1
ATOM 1907 O O . PHE A 1 231 ? -33.788 22.040 19.579 1.00 91.00 231 PHE A O 1
ATOM 1914 N N . LEU A 1 232 ? -31.901 22.449 18.428 1.00 91.69 232 LEU A N 1
ATOM 1915 C CA . LEU A 1 232 ? -32.527 22.455 17.104 1.00 91.69 232 LEU A CA 1
ATOM 1916 C C . LEU A 1 232 ? -33.085 21.082 16.723 1.00 91.69 232 LEU A C 1
ATOM 1918 O O . LEU A 1 232 ? -34.201 21.017 16.225 1.00 91.69 232 LEU A O 1
ATOM 1922 N N . ILE A 1 233 ? -32.358 19.997 16.999 1.00 89.56 233 ILE A N 1
ATOM 1923 C CA . ILE A 1 233 ? -32.829 18.628 16.746 1.00 89.56 233 ILE A CA 1
ATOM 1924 C C . ILE A 1 233 ? -34.071 18.328 17.588 1.00 89.56 233 ILE A C 1
ATOM 1926 O O . ILE A 1 233 ? -35.047 17.814 17.058 1.00 89.56 233 ILE A O 1
ATOM 1930 N N . ILE A 1 234 ? -34.072 18.685 18.878 1.00 89.62 234 ILE A N 1
ATOM 1931 C CA . ILE A 1 234 ? -35.241 18.485 19.749 1.00 89.62 234 ILE A CA 1
ATOM 1932 C C . ILE A 1 234 ? -36.442 19.282 19.231 1.00 89.62 234 ILE A C 1
ATOM 1934 O O . ILE A 1 234 ? -37.535 18.730 19.149 1.00 89.62 234 ILE A O 1
ATOM 1938 N N . ARG A 1 235 ? -36.249 20.545 18.831 1.00 89.06 235 ARG A N 1
ATOM 1939 C CA . ARG A 1 235 ? -37.326 21.347 18.228 1.00 89.06 235 ARG A CA 1
ATOM 1940 C C . ARG A 1 235 ? -37.838 20.748 16.923 1.00 89.06 235 ARG A C 1
ATOM 1942 O O . ARG A 1 235 ? -39.044 20.635 16.761 1.00 89.06 235 ARG A O 1
ATOM 1949 N N . ALA A 1 236 ? -36.942 20.326 16.034 1.00 83.06 236 ALA A N 1
ATOM 1950 C CA . ALA A 1 236 ? -37.316 19.687 14.777 1.00 83.06 236 ALA A CA 1
ATOM 1951 C C . ALA A 1 236 ? -38.089 18.378 15.012 1.00 83.06 236 ALA A C 1
ATOM 1953 O O . ALA A 1 236 ? -39.045 18.095 14.298 1.00 83.06 236 ALA A O 1
ATOM 1954 N N . LEU A 1 237 ? -37.721 17.604 16.040 1.00 79.44 237 LEU A N 1
ATOM 1955 C CA . LEU A 1 237 ? -38.443 16.393 16.440 1.00 79.44 237 LEU A CA 1
ATOM 1956 C C . LEU A 1 237 ? -39.828 16.699 17.032 1.00 79.44 237 LEU A C 1
ATOM 1958 O O . LEU A 1 237 ? -40.775 15.984 16.726 1.00 79.44 237 LEU A O 1
ATOM 1962 N N . GLN A 1 238 ? -39.962 17.760 17.834 1.00 82.38 238 GLN A N 1
ATOM 1963 C CA . GLN A 1 238 ? -41.254 18.206 18.377 1.00 82.38 238 GLN A CA 1
ATOM 1964 C C . GLN A 1 238 ? -42.185 18.752 17.288 1.00 82.38 238 GLN A C 1
ATOM 1966 O O . GLN A 1 238 ? -43.393 18.549 17.341 1.00 82.38 238 GLN A O 1
ATOM 1971 N N . GLU A 1 239 ? -41.636 19.424 16.279 1.00 82.12 239 GLU A N 1
ATOM 1972 C CA . GLU A 1 239 ? -42.404 19.929 15.138 1.00 82.12 239 GLU A CA 1
ATOM 1973 C C . GLU A 1 239 ? -42.824 18.784 14.194 1.00 82.12 239 GLU A C 1
ATOM 1975 O O . GLU A 1 239 ? -43.937 18.782 13.669 1.00 82.12 239 GLU A O 1
ATOM 1980 N N . ALA A 1 240 ? -41.993 17.740 14.077 1.00 66.50 240 ALA A N 1
ATOM 1981 C CA . ALA A 1 240 ? -42.329 16.493 13.384 1.00 66.50 240 ALA A CA 1
ATOM 1982 C C . ALA A 1 240 ? -43.376 15.629 14.124 1.00 66.50 240 ALA A C 1
ATOM 1984 O O . ALA A 1 240 ? -43.967 14.730 13.526 1.00 66.50 240 ALA A O 1
ATOM 1985 N N . GLU A 1 241 ? -43.668 15.908 15.399 1.00 53.56 241 GLU A N 1
ATOM 1986 C CA . GLU A 1 241 ? -44.680 15.208 16.211 1.00 53.56 241 GLU A CA 1
ATOM 1987 C C . GLU A 1 241 ? -46.133 15.491 15.755 1.00 53.56 241 GLU A C 1
ATOM 1989 O O . GLU A 1 241 ? -47.081 14.862 16.235 1.00 53.56 241 GLU A O 1
ATOM 1994 N N . SER A 1 242 ? -46.313 16.375 14.763 1.00 54.25 242 SER A N 1
ATOM 1995 C CA . SER A 1 242 ? -47.538 16.483 13.957 1.00 54.25 242 SER A CA 1
ATOM 1996 C C . SER A 1 242 ? -47.861 15.189 13.183 1.00 54.25 242 SER A C 1
ATOM 1998 O O . SER A 1 242 ? -49.032 14.938 12.909 1.00 54.25 242 SER A O 1
ATOM 2000 N N . ASP A 1 243 ? -46.867 14.336 12.900 1.00 58.62 243 ASP A N 1
ATOM 2001 C CA . ASP A 1 243 ? -47.022 13.044 12.213 1.00 58.62 243 ASP A CA 1
ATOM 2002 C C . ASP A 1 243 ? -46.634 11.880 13.145 1.00 58.62 243 ASP A C 1
ATOM 2004 O O . ASP A 1 243 ? -45.624 11.190 12.982 1.00 58.62 243 ASP A O 1
ATOM 2008 N N . LYS A 1 244 ? -47.470 11.649 14.163 1.00 54.34 244 LYS A N 1
ATOM 2009 C CA . LYS A 1 244 ? -47.254 10.716 15.293 1.00 54.34 244 LYS A CA 1
ATOM 2010 C C . LYS A 1 244 ? -46.897 9.259 14.947 1.00 54.34 244 LYS A C 1
ATOM 2012 O O . LYS A 1 244 ? -46.548 8.506 15.850 1.00 54.34 244 LYS A O 1
ATOM 2017 N N . GLN A 1 245 ? -46.965 8.828 13.688 1.00 58.25 245 GLN A N 1
ATOM 2018 C CA . GLN A 1 245 ? -46.709 7.430 13.323 1.00 58.25 245 GLN A CA 1
ATOM 2019 C C . GLN A 1 245 ? -45.229 7.095 13.079 1.00 58.25 245 GLN A C 1
ATOM 2021 O O . GLN A 1 245 ? -44.845 5.948 13.292 1.00 58.25 245 GLN A O 1
ATOM 2026 N N . LEU A 1 246 ? -44.373 8.048 12.691 1.00 56.97 246 LEU A N 1
ATOM 2027 C CA . LEU A 1 246 ? -42.976 7.729 12.339 1.00 56.97 246 LEU A CA 1
ATOM 2028 C C . LEU A 1 246 ? -42.043 7.654 13.565 1.00 56.97 246 LEU A C 1
ATOM 2030 O O . LEU A 1 246 ? -41.120 6.840 13.613 1.00 56.97 246 LEU A O 1
ATOM 2034 N N . VAL A 1 247 ? -42.309 8.470 14.589 1.00 58.75 247 VAL A N 1
ATOM 2035 C CA . VAL A 1 247 ? -41.488 8.569 15.813 1.00 58.75 247 VAL A CA 1
ATOM 2036 C C . VAL A 1 247 ? -41.582 7.300 16.670 1.00 58.75 247 VAL A C 1
ATOM 2038 O O . VAL A 1 247 ? -40.603 6.897 17.300 1.00 58.75 247 VAL A O 1
ATOM 2041 N N . GLN A 1 248 ? -42.725 6.610 16.630 1.00 60.41 248 GLN A N 1
ATOM 2042 C CA . GLN A 1 248 ? -42.932 5.365 17.369 1.00 60.41 248 GLN A CA 1
ATOM 2043 C C . GLN A 1 248 ? -42.042 4.217 16.849 1.00 60.41 248 GLN A C 1
ATOM 2045 O O . GLN A 1 248 ? -41.621 3.368 17.631 1.00 60.41 248 GLN A O 1
ATOM 2050 N N . TYR A 1 249 ? -41.670 4.230 15.562 1.00 58.56 249 TYR A N 1
ATOM 2051 C CA . TYR A 1 249 ? -40.705 3.278 14.996 1.00 58.56 249 TYR A CA 1
ATOM 2052 C C . TYR A 1 249 ? -39.247 3.662 15.288 1.00 58.56 249 TYR A C 1
ATOM 2054 O O . TYR A 1 249 ? -38.409 2.782 15.479 1.00 58.56 249 TYR A O 1
ATOM 2062 N N . GLY A 1 250 ? -38.938 4.960 15.375 1.00 64.19 250 GLY A N 1
ATOM 2063 C CA . GLY A 1 250 ? -37.585 5.446 15.669 1.00 64.19 250 GLY A CA 1
ATOM 2064 C C . GLY A 1 250 ? -37.122 5.147 17.098 1.00 64.19 250 GLY A C 1
ATOM 2065 O O . GLY A 1 250 ? -35.981 4.734 17.295 1.00 64.19 250 GLY A O 1
ATOM 2066 N N . MET A 1 251 ? -38.007 5.290 18.093 1.00 58.81 251 MET A N 1
ATOM 2067 C CA . MET A 1 251 ? -37.664 4.975 19.489 1.00 58.81 251 MET A CA 1
ATOM 2068 C C . MET A 1 251 ? -37.538 3.467 19.746 1.00 58.81 251 MET A C 1
ATOM 2070 O O . MET A 1 251 ? -36.654 3.060 20.495 1.00 58.81 251 MET A O 1
ATOM 2074 N N . MET A 1 252 ? -38.324 2.630 19.056 1.00 58.25 252 MET A N 1
ATOM 2075 C CA . MET A 1 252 ? -38.163 1.171 19.131 1.00 58.25 252 MET A CA 1
ATOM 2076 C C . MET A 1 252 ? -36.836 0.682 18.535 1.00 58.25 252 MET A C 1
ATOM 2078 O O . MET A 1 252 ? -36.330 -0.339 18.969 1.00 58.25 252 MET A O 1
ATOM 2082 N N . LEU A 1 253 ? -36.228 1.382 17.575 1.00 56.28 253 LEU A N 1
ATOM 2083 C CA . LEU A 1 253 ? -34.928 0.973 17.020 1.00 56.28 253 LEU A CA 1
ATOM 2084 C C . LEU A 1 253 ? -33.738 1.340 17.920 1.00 56.28 253 LEU A C 1
ATOM 2086 O O . LEU A 1 253 ? -32.705 0.679 17.853 1.00 56.28 253 LEU A O 1
ATOM 2090 N N . TRP A 1 254 ? -33.878 2.359 18.772 1.00 52.44 254 TRP A N 1
ATOM 2091 C CA . TRP A 1 254 ? -32.802 2.822 19.655 1.00 52.44 254 TRP A CA 1
ATOM 2092 C C . TRP A 1 254 ? -32.691 2.001 20.949 1.00 52.44 254 TRP A C 1
ATOM 2094 O O . TRP A 1 254 ? -31.592 1.798 21.459 1.00 52.44 254 TRP A O 1
ATOM 2104 N N . GLU A 1 255 ? -33.802 1.475 21.473 1.00 55.28 255 GLU A N 1
ATOM 2105 C CA . GLU A 1 255 ? -33.773 0.604 22.662 1.00 55.28 255 GLU A CA 1
ATOM 2106 C C . GLU A 1 255 ? -33.209 -0.799 22.378 1.00 55.28 255 GLU A C 1
ATOM 2108 O O . GLU A 1 255 ? -32.742 -1.461 23.299 1.00 55.28 255 GLU A O 1
ATOM 2113 N N . TYR A 1 256 ? -33.176 -1.233 21.113 1.00 49.06 256 TYR A N 1
ATOM 2114 C CA . TYR A 1 256 ? -32.612 -2.529 20.710 1.00 49.06 256 TYR A CA 1
ATOM 2115 C C . TYR A 1 256 ? -31.150 -2.455 20.240 1.00 49.06 256 TYR A C 1
ATOM 2117 O O . TYR A 1 256 ? -30.597 -3.468 19.812 1.00 49.06 256 TYR A O 1
ATOM 2125 N N . SER A 1 257 ? -30.510 -1.280 20.298 1.00 40.91 257 SER A N 1
ATOM 2126 C CA . SER A 1 257 ? -29.107 -1.107 19.891 1.00 40.91 257 SER A CA 1
ATOM 2127 C C . SER A 1 257 ? -28.110 -1.076 21.060 1.00 40.91 257 SER A C 1
ATOM 2129 O O . SER A 1 257 ? -26.999 -0.573 20.880 1.00 40.91 257 SER A O 1
ATOM 2131 N N . TYR A 1 258 ? -28.499 -1.575 22.237 1.00 43.72 258 TYR A N 1
ATOM 2132 C CA . TYR A 1 258 ? -27.612 -1.797 23.385 1.00 43.72 258 TYR A CA 1
ATOM 2133 C C . TYR A 1 258 ? -27.335 -3.283 23.602 1.00 43.72 258 TYR A C 1
ATOM 2135 O O . TYR A 1 258 ? -28.305 -4.071 23.584 1.00 43.72 258 TYR A O 1
#

Sequence (258 aa):
MREFVATSLTPTRVSETPECGYLFQKQSWIQRLFHHQYGAGYHDDPHHQHNNTIPWMCAEPIVTYRDSFRDIIVLTFSPHPISQWEQCQVGKSTLIDRLNHPFHNKNKTNKKPPPWYCSNPYVTIHNYYRSIWNFVIDETKIVISIVCFLDVFVKFFTGEIDATTGELRPRPFFRRWIIPGLLFQLLVNPAIGTFSTVFFQITDGILVIGPVRAARWCIAVVVPIVYALRFLIIRALQEAESDKQLVQYGMMLWEYSY

Radius of gyration: 30.57 Å; chains: 1; bounding box: 77×56×88 Å